Protein AF-A0A9W9L0T3-F1 (afdb_monomer)

Secondary structure (DSSP, 8-state):
-------GGGSS---------SS-HHHHHHHHHHHHTT-HHHHHHHHHHS---TTTTHHHHHHHHHTT-HHHHHHHHHTT----HHHHHHHHHTT-HHHHHHHHHTT--TTSBSSSS--BGGGGTTT-HHHHHHHHHTT--TT---TTS--HHHHHHHHS-HHHHHHHHHTT--TTSSSHHHHHTT-SSSHHHHHHHHHHTT--TT--S-SSS--------

Solvent-accessible surface area (backbone atoms only — not comparable to full-atom values): 12812 Å² total; per-residue (Å²): 134,87,80,75,80,74,73,88,84,72,79,85,78,74,89,67,76,81,71,85,64,77,38,61,67,70,55,52,53,48,47,38,50,27,54,76,70,66,36,61,69,63,36,54,54,58,61,74,73,52,83,73,40,78,79,65,46,51,62,47,48,53,51,26,37,64,68,46,36,44,70,58,45,52,53,48,41,74,75,70,51,75,91,47,57,68,55,56,46,48,21,54,73,56,65,17,57,68,35,50,54,51,39,49,76,70,68,52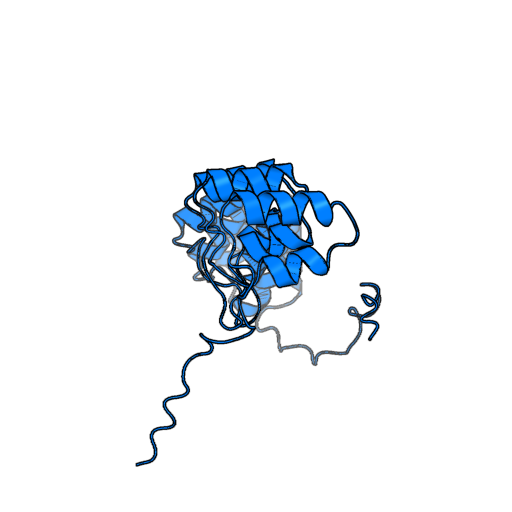,67,63,61,49,48,61,43,61,79,37,25,17,56,58,41,74,22,31,76,37,62,68,55,35,50,51,41,48,75,72,70,39,58,40,55,41,57,17,70,73,40,32,12,23,47,19,45,17,48,40,69,25,56,67,72,40,41,51,51,41,40,78,71,70,33,49,58,78,46,42,51,32,70,70,26,22,75,68,29,95,66,65,38,68,59,52,46,49,52,39,49,75,70,60,30,60,90,78,71,65,87,76,83,77,50,78,76,76,77,75,76,86,125

Nearest PDB structures (foldseek):
  5mad-assembly1_A  TM=7.226E-01  e=2.038E-04  synthetic construct
  5ma9-assembly1_A  TM=5.259E-01  e=4.720E-05  synthetic construct
  5mbm-assembly2_D  TM=7.595E-01  e=9.668E-04  synthetic construct
  5le9-assembly1_A  TM=5.289E-01  e=6.567E-05  synthetic construct
  5ma9-assembly3_G  TM=4.559E-01  e=3.728E-05  synthetic construct

Sequence (221 aa):
MDIRLLPEAELTNRGGFPIPCGTATAIIEKLRSLCADNNIQGFQKAMYSEILDVADLHDVMMEAIQLDRVEFVSTLLSHGFLIKPSFARKATLCKAKRVLECFLGAGWDINEPVDVLIPPVLCFAVTDAEMTSWFLQHGANPNTRCEVDCTPLSYAVRNAPLSVIELLLDRGGDVGKGQLLQYAVCRDEEVEDVISLLVERGAPLNATMCQDGPTLKIGMN

InterPro domains:
  IPR002110 Ankyrin repeat [PF13606] (150-175)
  IPR002110 Ankyrin repeat [PS50088] (148-175)
  IPR036770 Ankyrin repeat-containing domain superfamily [G3DSA:1.25.40.20] (22-216)
  IPR036770 Ankyrin repeat-containing domain superfamily [SSF48403] (60-208)

Foldseek 3Di:
DDPPDDPPPPPPDDDDDPPPFPDDPVLLVVLQVCLVVVPLVSNLVSVVPDDHDLVSCPVSLLSNLLVLPQSSNLSSVVVVRDDALVSLLSNLVSVSVSNVVSCVVSPDDQQDANAQQGGGSLLSNLQPQVSNVSSLVVPHQQQRQHLQQDGSLLSNLQDHDPVSNVVNVVSPDDLQGGDNLVSLVNHPPCSVVSVVVSVVSPHDPPDDRDPVNPPPPPPPD

Mean predicted aligned error: 9.9 Å

pLDDT: mean 83.23, std 19.83, range [32.28, 98.56]

Structure (mmCIF, N/CA/C/O backbone):
data_AF-A0A9W9L0T3-F1
#
_entry.id   AF-A0A9W9L0T3-F1
#
loop_
_atom_site.group_PDB
_atom_site.id
_atom_site.type_symbol
_atom_site.label_atom_id
_atom_site.label_alt_id
_atom_site.label_comp_id
_atom_site.label_asym_id
_atom_site.label_entity_id
_atom_site.label_seq_id
_atom_site.pdbx_PDB_ins_code
_atom_site.Cartn_x
_atom_site.Cartn_y
_atom_site.Cartn_z
_atom_site.occupancy
_atom_site.B_iso_or_equiv
_atom_site.auth_seq_id
_atom_site.auth_comp_id
_atom_site.auth_asym_id
_atom_site.auth_atom_id
_atom_site.pdbx_PDB_model_num
ATOM 1 N N . MET A 1 1 ? 10.180 -2.965 30.011 1.00 35.38 1 MET A N 1
ATOM 2 C CA . MET A 1 1 ? 11.276 -3.613 29.264 1.00 35.38 1 MET A CA 1
ATOM 3 C C . MET A 1 1 ? 11.386 -2.815 27.979 1.00 35.38 1 MET A C 1
ATOM 5 O O . MET A 1 1 ? 10.558 -2.980 27.098 1.00 35.38 1 MET A O 1
ATOM 9 N N . ASP A 1 2 ? 12.263 -1.811 28.001 1.00 32.66 2 ASP A N 1
ATOM 10 C CA . ASP A 1 2 ? 12.378 -0.756 26.988 1.00 32.66 2 ASP A CA 1
ATOM 11 C C . ASP A 1 2 ? 12.798 -1.330 25.633 1.00 32.66 2 ASP A C 1
ATOM 13 O O . ASP A 1 2 ? 13.921 -1.814 25.490 1.00 32.66 2 ASP A O 1
ATOM 17 N N . ILE A 1 3 ? 11.933 -1.221 24.626 1.00 36.16 3 ILE A N 1
ATOM 18 C CA . ILE A 1 3 ? 12.337 -1.340 23.224 1.00 36.16 3 ILE A CA 1
ATOM 19 C C . ILE A 1 3 ? 12.454 0.087 22.702 1.00 36.16 3 ILE A C 1
ATOM 21 O O . ILE A 1 3 ? 11.537 0.625 22.087 1.00 36.16 3 ILE A O 1
ATOM 25 N N . ARG A 1 4 ? 13.585 0.731 23.006 1.00 35.62 4 ARG A N 1
ATOM 26 C CA . ARG A 1 4 ? 13.963 1.979 22.342 1.00 35.62 4 ARG A CA 1
ATOM 27 C C . ARG A 1 4 ? 14.062 1.683 20.848 1.00 35.62 4 ARG A C 1
ATOM 29 O O . ARG A 1 4 ? 14.872 0.849 20.446 1.00 35.62 4 ARG A O 1
ATOM 36 N N . LEU A 1 5 ? 13.230 2.351 20.054 1.00 40.62 5 LEU A N 1
ATOM 37 C CA . LEU A 1 5 ? 13.385 2.435 18.607 1.00 40.62 5 LEU A CA 1
ATOM 38 C C . LEU A 1 5 ? 14.824 2.879 18.328 1.00 40.62 5 LEU A C 1
ATOM 40 O O . LEU A 1 5 ? 15.240 3.966 18.734 1.00 40.62 5 LEU A O 1
ATOM 44 N N . LEU A 1 6 ? 15.609 1.994 17.716 1.00 33.50 6 LEU A N 1
ATOM 45 C CA . LEU A 1 6 ? 16.938 2.350 17.245 1.00 33.50 6 LEU A CA 1
ATOM 46 C C . LEU A 1 6 ? 16.780 3.440 16.174 1.00 33.50 6 LEU A C 1
ATOM 48 O O . LEU A 1 6 ? 15.918 3.301 15.304 1.00 33.50 6 LEU A O 1
ATOM 52 N N . PRO A 1 7 ? 17.580 4.517 16.219 1.00 32.28 7 PRO A N 1
ATOM 53 C CA . PRO A 1 7 ? 17.560 5.532 15.177 1.00 32.28 7 PRO A CA 1
ATOM 54 C C . PRO A 1 7 ? 17.938 4.886 13.837 1.00 32.28 7 PRO A C 1
ATOM 56 O O . PRO A 1 7 ? 18.914 4.141 13.758 1.00 32.28 7 PRO A O 1
ATOM 59 N N . GLU A 1 8 ? 17.190 5.196 12.776 1.00 42.91 8 GLU A N 1
ATOM 60 C CA . GLU A 1 8 ? 17.335 4.664 11.404 1.00 42.91 8 GLU A CA 1
ATOM 61 C C . GLU A 1 8 ? 18.704 4.951 10.734 1.00 42.91 8 GLU A C 1
ATOM 63 O O . GLU A 1 8 ? 18.904 4.661 9.557 1.00 42.91 8 GLU A O 1
ATOM 68 N N . ALA A 1 9 ? 19.677 5.491 11.469 1.00 34.56 9 ALA A N 1
ATOM 69 C CA . ALA A 1 9 ? 20.959 5.962 10.956 1.00 34.56 9 ALA A CA 1
ATOM 70 C C . ALA A 1 9 ? 22.097 4.915 10.943 1.00 34.56 9 ALA A C 1
ATOM 72 O O . ALA A 1 9 ? 23.207 5.258 10.549 1.00 34.56 9 ALA A O 1
ATOM 73 N N . GLU A 1 10 ? 21.867 3.650 11.321 1.00 34.00 10 GLU A N 1
ATOM 74 C CA . GLU A 1 10 ? 22.934 2.620 11.347 1.00 34.00 10 GLU A CA 1
ATOM 75 C C . GLU A 1 10 ? 22.711 1.393 10.438 1.00 34.00 10 GLU A C 1
ATOM 77 O O . GLU A 1 10 ? 23.502 0.450 10.461 1.00 34.00 10 GLU A O 1
ATOM 82 N N . LEU A 1 11 ? 21.698 1.396 9.562 1.00 37.66 11 LEU A N 1
ATOM 83 C CA . LEU A 1 11 ? 21.478 0.293 8.606 1.00 37.66 11 LEU A CA 1
ATOM 84 C C . LEU A 1 11 ? 22.208 0.454 7.259 1.00 37.66 11 LEU A C 1
ATOM 86 O O . LEU A 1 11 ? 22.127 -0.431 6.410 1.00 37.66 11 LEU A O 1
ATOM 90 N N . THR A 1 12 ? 22.981 1.523 7.058 1.00 40.69 12 THR A N 1
ATOM 91 C CA . THR A 1 12 ? 23.718 1.767 5.806 1.00 40.69 12 THR A CA 1
ATOM 92 C C . THR A 1 12 ? 25.222 1.540 5.936 1.00 40.69 12 THR A C 1
ATOM 94 O O . THR A 1 12 ? 25.990 2.393 5.512 1.00 40.69 12 THR A O 1
ATOM 97 N N . ASN A 1 13 ? 25.685 0.432 6.524 1.00 43.91 13 ASN A N 1
ATOM 98 C CA . ASN A 1 13 ? 27.012 -0.116 6.188 1.00 43.91 13 ASN A CA 1
ATOM 99 C C . ASN A 1 13 ? 27.254 -1.496 6.820 1.00 43.91 13 ASN A C 1
ATOM 101 O O . ASN A 1 13 ? 27.911 -1.625 7.852 1.00 43.91 13 ASN A O 1
ATOM 105 N N . ARG A 1 14 ? 26.769 -2.569 6.196 1.00 36.94 14 ARG A N 1
ATOM 106 C CA . ARG A 1 14 ? 27.426 -3.874 6.346 1.00 36.94 14 ARG A CA 1
ATOM 107 C C . ARG A 1 14 ? 27.633 -4.444 4.961 1.00 36.94 14 ARG A C 1
ATOM 109 O O . ARG A 1 14 ? 26.669 -4.649 4.233 1.00 36.94 14 ARG A O 1
ATOM 116 N N . GLY A 1 15 ? 28.907 -4.614 4.611 1.00 38.59 15 GLY A N 1
ATOM 117 C CA . GLY A 1 15 ? 29.384 -5.045 3.305 1.00 38.59 15 GLY A CA 1
ATOM 118 C C . GLY A 1 15 ? 28.744 -6.350 2.858 1.00 38.59 15 GLY A C 1
ATOM 119 O O . GLY A 1 15 ? 29.244 -7.433 3.156 1.00 38.59 15 GLY A O 1
ATOM 120 N N . GLY A 1 16 ? 27.647 -6.227 2.116 1.00 32.75 16 GLY A N 1
ATOM 121 C CA . GLY A 1 16 ? 27.191 -7.282 1.237 1.00 32.75 16 GLY A CA 1
ATOM 122 C C . GLY A 1 16 ? 28.292 -7.533 0.218 1.00 32.75 16 GLY A C 1
ATOM 123 O O . GLY A 1 16 ? 28.797 -6.596 -0.402 1.00 32.75 16 GLY A O 1
ATOM 124 N N . PHE A 1 17 ? 28.689 -8.794 0.070 1.00 33.41 17 PHE A N 1
ATOM 125 C CA . PHE A 1 17 ? 29.418 -9.220 -1.115 1.00 33.41 17 PHE A CA 1
ATOM 126 C C . PHE A 1 17 ? 28.667 -8.682 -2.341 1.00 33.41 17 PHE A C 1
ATOM 128 O O . PHE A 1 17 ? 27.443 -8.845 -2.382 1.00 33.41 17 PHE A O 1
ATOM 135 N N . PRO A 1 18 ? 29.338 -8.015 -3.300 1.00 42.94 18 PRO A N 1
ATOM 136 C CA . PRO A 1 18 ? 28.667 -7.570 -4.509 1.00 42.94 18 PRO A CA 1
ATOM 137 C C . PRO A 1 18 ? 28.049 -8.805 -5.160 1.00 42.94 18 PRO A C 1
ATOM 139 O O . PRO A 1 18 ? 28.759 -9.744 -5.527 1.00 42.94 18 PRO A O 1
ATOM 142 N N . ILE A 1 19 ? 26.717 -8.831 -5.224 1.00 50.31 19 ILE A N 1
ATOM 143 C CA . ILE A 1 19 ? 25.997 -9.803 -6.041 1.00 50.31 19 ILE A CA 1
ATOM 144 C C . ILE A 1 19 ? 26.574 -9.616 -7.451 1.00 50.31 19 ILE A C 1
ATOM 146 O O . ILE A 1 19 ? 26.650 -8.468 -7.897 1.00 50.31 19 ILE A O 1
ATOM 150 N N . PRO A 1 20 ? 27.073 -10.671 -8.120 1.00 46.34 20 PRO A N 1
ATOM 151 C CA . PRO A 1 20 ? 27.602 -10.518 -9.464 1.00 46.34 20 PRO A CA 1
ATOM 152 C C . PRO A 1 20 ? 26.485 -9.962 -10.349 1.00 46.34 20 PRO A C 1
ATOM 154 O O . PRO A 1 20 ? 25.501 -10.656 -10.591 1.00 46.34 20 PRO A O 1
ATOM 157 N N . CYS A 1 21 ? 26.617 -8.708 -10.781 1.00 53.91 21 CYS A N 1
ATOM 158 C CA . CYS A 1 21 ? 25.687 -8.108 -11.723 1.00 53.91 21 CYS A CA 1
ATOM 159 C C . CYS A 1 21 ? 25.938 -8.746 -13.093 1.00 53.91 21 CYS A C 1
ATOM 161 O O . CYS A 1 21 ? 27.057 -8.692 -13.616 1.00 53.91 21 CYS A O 1
ATOM 163 N N . GLY A 1 22 ? 24.921 -9.390 -13.663 1.00 61.97 22 GLY A N 1
ATOM 164 C CA . GLY A 1 22 ? 24.985 -9.904 -15.032 1.00 61.97 22 GLY A CA 1
ATOM 165 C C . GLY A 1 22 ? 25.019 -8.769 -16.062 1.00 61.97 22 GLY A C 1
ATOM 166 O O . GLY A 1 22 ? 25.555 -8.928 -17.158 1.00 61.97 22 GLY A O 1
ATOM 167 N N . THR A 1 23 ? 24.500 -7.601 -15.682 1.00 73.19 23 THR A N 1
ATOM 168 C CA . THR A 1 23 ? 24.414 -6.388 -16.493 1.00 73.19 23 THR A CA 1
ATOM 169 C C . THR A 1 23 ? 25.587 -5.457 -16.207 1.00 73.19 23 THR A C 1
ATOM 171 O O . THR A 1 23 ? 25.924 -5.185 -15.056 1.00 73.19 23 THR A O 1
ATOM 174 N N . ALA A 1 24 ? 26.196 -4.892 -17.252 1.00 75.38 24 ALA A N 1
ATOM 175 C CA . ALA A 1 24 ? 27.267 -3.915 -17.076 1.00 75.38 24 ALA A CA 1
ATOM 176 C C . ALA A 1 24 ? 26.762 -2.647 -16.356 1.00 75.38 24 ALA A C 1
ATOM 178 O O . ALA A 1 24 ? 25.775 -2.040 -16.772 1.00 75.38 24 ALA A O 1
ATOM 179 N N . THR A 1 25 ? 27.485 -2.187 -15.329 1.00 79.69 25 THR A N 1
ATOM 180 C CA . THR A 1 25 ? 27.124 -1.013 -14.506 1.00 79.69 25 THR A CA 1
ATOM 181 C C . THR A 1 25 ? 26.848 0.247 -15.335 1.00 79.69 25 THR A C 1
ATOM 183 O O . THR A 1 25 ? 25.898 0.974 -15.055 1.00 79.69 25 THR A O 1
ATOM 186 N N . ALA A 1 26 ? 27.599 0.463 -16.421 1.00 82.38 26 ALA A N 1
ATOM 187 C CA . ALA A 1 26 ? 27.398 1.594 -17.331 1.00 82.38 26 ALA A CA 1
ATOM 188 C C . ALA A 1 26 ? 26.014 1.592 -18.016 1.00 82.38 26 ALA A C 1
ATOM 190 O O . ALA A 1 26 ? 25.471 2.651 -18.331 1.00 82.38 26 ALA A O 1
ATOM 191 N N . ILE A 1 27 ? 25.425 0.413 -18.248 1.00 82.19 27 ILE A N 1
ATOM 192 C CA . ILE A 1 27 ? 24.080 0.285 -18.826 1.00 82.19 27 ILE A CA 1
ATOM 193 C C . ILE A 1 27 ? 23.033 0.677 -17.784 1.00 82.19 27 ILE A C 1
ATOM 195 O O . ILE A 1 27 ? 22.113 1.426 -18.103 1.00 82.19 27 ILE A O 1
ATOM 199 N N . ILE A 1 28 ? 23.200 0.233 -16.536 1.00 83.38 28 ILE A N 1
ATOM 200 C CA . ILE A 1 28 ? 22.303 0.580 -15.425 1.00 83.38 28 ILE A CA 1
ATOM 201 C C . ILE A 1 28 ? 22.308 2.096 -15.199 1.00 83.38 28 ILE A C 1
ATOM 203 O O . ILE A 1 28 ? 21.244 2.707 -15.116 1.00 83.38 28 ILE A O 1
ATOM 207 N N . GLU A 1 29 ? 23.489 2.722 -15.178 1.00 85.88 29 GLU A N 1
ATOM 208 C CA . GLU A 1 29 ? 23.630 4.180 -15.058 1.00 85.88 29 GLU A CA 1
ATOM 209 C C . GLU A 1 29 ? 22.974 4.921 -16.226 1.00 85.88 29 GLU A C 1
ATOM 211 O O . GLU A 1 29 ? 22.275 5.915 -16.021 1.00 85.88 29 GLU A O 1
ATOM 216 N N . LYS A 1 30 ? 23.130 4.411 -17.452 1.00 89.38 30 LYS A N 1
ATOM 217 C CA . LYS A 1 30 ? 22.470 4.970 -18.634 1.00 89.38 30 LYS A CA 1
ATOM 218 C C . LYS A 1 30 ? 20.947 4.864 -18.538 1.00 89.38 30 LYS A C 1
ATOM 220 O O . LYS A 1 30 ? 20.261 5.839 -18.830 1.00 89.38 30 LYS A O 1
ATOM 225 N N . LEU A 1 31 ? 20.409 3.712 -18.135 1.00 90.00 31 LEU A N 1
ATOM 226 C CA . LEU A 1 31 ? 18.967 3.510 -17.953 1.00 90.00 31 LEU A CA 1
ATOM 227 C C . LEU A 1 31 ? 18.407 4.435 -16.862 1.00 90.00 31 LEU A C 1
ATOM 229 O O . LEU A 1 31 ? 17.359 5.045 -17.066 1.00 90.00 31 LEU A O 1
ATOM 233 N N . ARG A 1 32 ? 19.143 4.602 -15.758 1.00 89.56 32 ARG A N 1
ATOM 234 C CA . ARG A 1 32 ? 18.846 5.558 -14.681 1.00 89.56 32 ARG A CA 1
ATOM 235 C C . ARG A 1 32 ? 18.819 7.002 -15.183 1.00 89.56 32 ARG A C 1
ATOM 237 O O . ARG A 1 32 ? 17.811 7.679 -15.010 1.00 89.56 32 ARG A O 1
ATOM 244 N N . SER A 1 33 ? 19.853 7.446 -15.900 1.00 91.69 33 SER A N 1
ATOM 245 C CA . SER A 1 33 ? 19.881 8.786 -16.511 1.00 91.69 33 SER A CA 1
ATOM 246 C C . SER A 1 33 ? 18.694 9.004 -17.449 1.00 91.69 33 SER A C 1
ATOM 248 O O . SER A 1 33 ? 18.019 10.021 -17.362 1.00 91.69 33 SER A O 1
ATOM 250 N N . LEU A 1 34 ? 18.380 8.030 -18.308 1.00 93.31 34 LEU A N 1
ATOM 251 C CA . LEU A 1 34 ? 17.247 8.126 -19.233 1.00 93.31 34 LEU A CA 1
ATOM 252 C C . LEU A 1 34 ? 15.897 8.192 -18.504 1.00 93.31 34 LEU A C 1
ATOM 254 O O . LEU A 1 34 ? 14.987 8.875 -18.975 1.00 93.31 34 LEU A O 1
ATOM 258 N N . CYS A 1 35 ? 15.769 7.508 -17.365 1.00 92.19 35 CYS A N 1
ATOM 259 C CA . CYS A 1 35 ? 14.602 7.596 -16.492 1.00 92.19 35 CYS A CA 1
ATOM 260 C C . CYS A 1 35 ? 14.491 8.975 -15.826 1.00 92.19 35 CYS A C 1
ATOM 262 O O . CYS A 1 35 ? 13.416 9.581 -15.847 1.00 92.19 35 CYS A O 1
ATOM 264 N N . ALA A 1 36 ? 15.599 9.503 -15.300 1.00 90.94 36 ALA A N 1
ATOM 265 C CA . ALA A 1 36 ? 15.662 10.839 -14.711 1.00 90.94 36 ALA A CA 1
ATOM 266 C C . ALA A 1 36 ? 15.308 11.934 -15.736 1.00 90.94 36 ALA A C 1
ATOM 268 O O . ALA A 1 36 ? 14.500 12.819 -15.447 1.00 90.94 36 ALA A O 1
ATOM 269 N N . ASP A 1 37 ? 15.816 11.804 -16.963 1.00 92.81 37 ASP A N 1
ATOM 270 C CA . ASP A 1 37 ? 15.575 12.727 -18.077 1.00 92.81 37 ASP A CA 1
ATOM 271 C C . ASP A 1 37 ? 14.205 12.526 -18.755 1.00 92.81 37 ASP A C 1
ATOM 273 O O . ASP A 1 37 ? 13.854 13.253 -19.686 1.00 92.81 37 ASP A O 1
ATOM 277 N N . ASN A 1 38 ? 13.409 11.544 -18.308 1.00 92.00 38 ASN A N 1
ATOM 278 C CA . ASN A 1 38 ? 12.112 11.177 -18.887 1.00 92.00 38 ASN A CA 1
ATOM 279 C C . ASN A 1 38 ? 12.176 10.849 -20.399 1.00 92.00 38 ASN A C 1
ATOM 281 O O . ASN A 1 38 ? 11.231 11.100 -21.149 1.00 92.00 38 ASN A O 1
ATOM 285 N N . ASN A 1 39 ? 13.290 10.273 -20.861 1.00 93.94 39 ASN A N 1
ATOM 286 C CA . ASN A 1 39 ? 13.497 9.874 -22.252 1.00 93.94 39 ASN A CA 1
ATOM 287 C C . ASN A 1 39 ? 13.107 8.404 -22.491 1.00 93.94 39 ASN A C 1
ATOM 289 O O . ASN A 1 39 ? 13.958 7.511 -22.548 1.00 93.94 39 ASN A O 1
ATOM 293 N N . ILE A 1 40 ? 11.805 8.157 -22.664 1.00 92.50 40 ILE A N 1
ATOM 294 C CA . ILE A 1 40 ? 11.259 6.801 -22.840 1.00 92.50 40 ILE A CA 1
ATOM 295 C C . ILE A 1 40 ? 11.756 6.108 -24.117 1.00 92.50 40 ILE A C 1
ATOM 297 O O . ILE A 1 40 ? 12.038 4.913 -24.104 1.00 92.50 40 ILE A O 1
ATOM 301 N N . GLN A 1 41 ? 11.937 6.847 -25.216 1.00 92.31 41 GLN A N 1
ATOM 302 C CA . GLN A 1 41 ? 12.399 6.269 -26.484 1.00 92.31 41 GLN A CA 1
ATOM 303 C C . GLN A 1 41 ? 13.841 5.763 -26.374 1.00 92.31 41 GLN A C 1
ATOM 305 O O . GLN A 1 41 ? 14.159 4.656 -26.816 1.00 92.31 41 GLN A O 1
ATOM 310 N N . GLY A 1 42 ? 14.716 6.565 -25.758 1.00 91.06 42 GLY A N 1
ATOM 311 C CA . GLY A 1 42 ? 16.091 6.171 -25.475 1.00 91.06 42 GLY A CA 1
ATOM 312 C C . GLY A 1 42 ? 16.152 4.979 -24.525 1.00 91.06 42 GLY A C 1
ATOM 313 O O . GLY A 1 42 ? 16.956 4.071 -24.740 1.00 91.06 42 GLY A O 1
ATOM 314 N N . PHE A 1 43 ? 15.270 4.957 -23.523 1.00 91.38 43 PHE A N 1
ATOM 315 C CA . PHE A 1 43 ? 15.162 3.868 -22.558 1.00 91.38 43 PHE A CA 1
ATOM 316 C C . PHE A 1 43 ? 14.759 2.550 -23.219 1.00 91.38 43 PHE A C 1
ATOM 318 O O . PHE A 1 43 ? 15.478 1.563 -23.102 1.00 91.38 43 PHE A O 1
ATOM 325 N N . GLN A 1 44 ? 13.672 2.541 -23.994 1.00 90.06 44 GLN A N 1
ATOM 326 C CA . GLN A 1 44 ? 13.219 1.352 -24.717 1.00 90.06 44 GLN A CA 1
ATOM 327 C C . GLN A 1 44 ? 14.298 0.834 -25.669 1.00 90.06 44 GLN A C 1
ATOM 329 O O . GLN A 1 44 ? 14.598 -0.354 -25.673 1.00 90.06 44 GLN A O 1
ATOM 334 N N . LYS A 1 45 ? 14.953 1.722 -26.427 1.00 88.31 45 LYS A N 1
ATOM 335 C CA . LYS A 1 45 ? 16.058 1.324 -27.306 1.00 88.31 45 LYS A CA 1
ATOM 336 C C . LYS A 1 45 ? 17.204 0.662 -26.534 1.00 88.31 45 LYS A C 1
ATOM 338 O O . LYS A 1 45 ? 17.753 -0.318 -27.023 1.00 88.31 45 LYS A O 1
ATOM 343 N N . ALA A 1 46 ? 17.557 1.192 -25.361 1.00 86.44 46 ALA A N 1
ATOM 344 C CA . ALA A 1 46 ? 18.594 0.620 -24.505 1.00 86.44 46 ALA A CA 1
ATOM 345 C C . ALA A 1 46 ? 18.187 -0.742 -23.913 1.00 86.44 46 ALA A C 1
ATOM 347 O O . ALA A 1 46 ? 19.047 -1.601 -23.752 1.00 86.44 46 ALA A O 1
ATOM 348 N N . MET A 1 47 ? 16.891 -0.955 -23.652 1.00 83.31 47 MET A N 1
ATOM 349 C CA . MET A 1 47 ? 16.353 -2.242 -23.192 1.00 83.31 47 MET A CA 1
ATOM 350 C C . MET A 1 47 ? 16.452 -3.345 -24.257 1.00 83.31 47 MET A C 1
ATOM 352 O O . MET A 1 47 ? 16.760 -4.482 -23.925 1.00 83.31 47 MET A O 1
ATOM 356 N N . TYR A 1 48 ? 16.229 -3.018 -25.537 1.00 78.31 48 TYR A N 1
ATOM 357 C CA . TYR A 1 48 ? 16.283 -3.994 -26.638 1.00 78.31 48 TYR A CA 1
ATOM 358 C C . TYR A 1 48 ? 17.692 -4.283 -27.167 1.00 78.31 48 TYR A C 1
ATOM 360 O O . TYR A 1 48 ? 17.874 -5.243 -27.915 1.00 78.31 48 TYR A O 1
ATOM 368 N N . SER A 1 49 ? 18.680 -3.439 -26.859 1.00 71.25 49 SER A N 1
ATOM 369 C CA . SER A 1 49 ? 20.015 -3.563 -27.451 1.00 71.25 49 SER A CA 1
ATOM 370 C C . SER A 1 49 ? 20.945 -4.532 -26.722 1.00 71.25 49 SER A C 1
ATOM 372 O O . SER A 1 49 ? 21.960 -4.901 -27.299 1.00 71.25 49 SER A O 1
ATOM 374 N N . GLU A 1 50 ? 20.640 -4.924 -25.484 1.00 67.38 50 GLU A N 1
ATOM 375 C CA . GLU A 1 50 ? 21.609 -5.580 -24.596 1.00 67.38 50 GLU A CA 1
ATOM 376 C C . GLU A 1 50 ? 20.990 -6.754 -23.821 1.00 67.38 50 GLU A C 1
ATOM 378 O O . GLU A 1 50 ? 19.788 -6.788 -23.564 1.00 67.38 50 GLU A O 1
ATOM 383 N N . ILE A 1 51 ? 21.824 -7.719 -23.421 1.00 67.31 51 ILE A N 1
ATOM 384 C CA . ILE A 1 51 ? 21.426 -8.804 -22.513 1.00 67.31 51 ILE A CA 1
ATOM 385 C C . ILE A 1 51 ? 21.355 -8.216 -21.101 1.00 67.31 51 ILE A C 1
ATOM 387 O O . ILE A 1 51 ? 22.379 -7.842 -20.532 1.00 67.31 51 ILE A O 1
ATOM 391 N N . LEU A 1 52 ? 20.145 -8.112 -20.556 1.00 73.44 52 LEU A N 1
ATOM 392 C CA . LEU A 1 52 ? 19.889 -7.555 -19.230 1.00 73.44 52 LEU A CA 1
ATOM 393 C C . LEU A 1 52 ? 19.570 -8.672 -18.241 1.00 73.44 52 LEU A C 1
ATOM 395 O O . LEU A 1 52 ? 18.729 -9.529 -18.515 1.00 73.44 52 LEU A O 1
ATOM 399 N N . ASP A 1 53 ? 20.200 -8.624 -17.072 1.00 71.50 53 ASP A N 1
ATOM 400 C CA . ASP A 1 53 ? 19.759 -9.404 -15.925 1.00 71.50 53 ASP A CA 1
ATOM 401 C C . ASP A 1 53 ? 18.640 -8.648 -15.202 1.00 71.50 53 ASP A C 1
ATOM 403 O O . ASP A 1 53 ? 18.784 -7.498 -14.778 1.00 71.50 53 ASP A O 1
ATOM 407 N N . VAL A 1 54 ? 17.505 -9.325 -15.052 1.00 67.38 54 VAL A N 1
ATOM 408 C CA . VAL A 1 54 ? 16.315 -8.808 -14.376 1.00 67.38 54 VAL A CA 1
ATOM 409 C C . VAL A 1 54 ? 16.623 -8.429 -12.919 1.00 67.38 54 VAL A C 1
ATOM 411 O O . VAL A 1 54 ? 16.009 -7.517 -12.367 1.00 67.38 54 VAL A O 1
ATOM 414 N N . ALA A 1 55 ? 17.596 -9.081 -12.278 1.00 68.19 55 ALA A N 1
ATOM 415 C CA . ALA A 1 55 ? 17.999 -8.751 -10.914 1.00 68.19 55 ALA A CA 1
ATOM 416 C C . ALA A 1 55 ? 18.600 -7.336 -10.789 1.00 68.19 55 ALA A C 1
ATOM 418 O O . ALA A 1 55 ? 18.373 -6.666 -9.777 1.00 68.19 55 ALA A O 1
ATOM 419 N N . ASP A 1 56 ? 19.288 -6.855 -11.827 1.00 75.44 56 ASP A N 1
ATOM 420 C CA . ASP A 1 56 ? 20.076 -5.618 -11.790 1.00 75.44 56 ASP A CA 1
ATOM 421 C C . ASP A 1 56 ? 19.252 -4.348 -12.053 1.00 75.44 56 ASP A C 1
ATOM 423 O O . ASP A 1 56 ? 19.672 -3.243 -11.708 1.00 75.44 56 ASP A O 1
ATOM 427 N N . LEU A 1 57 ? 18.047 -4.471 -12.624 1.00 82.75 57 LEU A N 1
ATOM 428 C CA . LEU A 1 57 ? 17.181 -3.308 -12.887 1.00 82.75 57 LEU A CA 1
ATOM 429 C C . LEU A 1 57 ? 16.309 -2.924 -11.685 1.00 82.75 57 LEU A C 1
ATOM 431 O O . LEU A 1 57 ? 15.463 -2.037 -11.804 1.00 82.75 57 LEU A O 1
ATOM 435 N N . HIS A 1 58 ? 16.508 -3.555 -10.522 1.00 86.69 58 HIS A N 1
ATOM 436 C CA . HIS A 1 58 ? 15.793 -3.208 -9.293 1.00 86.69 58 HIS A CA 1
ATOM 437 C C . HIS A 1 58 ? 15.899 -1.708 -8.981 1.00 86.69 58 HIS A C 1
ATOM 439 O O . HIS A 1 58 ? 14.890 -1.064 -8.699 1.00 86.69 58 HIS A O 1
ATOM 445 N N . ASP A 1 59 ? 17.095 -1.131 -9.085 1.00 87.50 59 ASP A N 1
ATOM 446 C CA . ASP A 1 59 ? 17.297 0.285 -8.776 1.00 87.50 59 ASP A CA 1
ATOM 447 C C . ASP A 1 59 ? 16.650 1.210 -9.809 1.00 87.50 59 ASP A C 1
ATOM 449 O O . ASP A 1 59 ? 16.086 2.240 -9.446 1.00 87.50 59 ASP A O 1
ATOM 453 N N . VAL A 1 60 ? 16.689 0.822 -11.088 1.00 91.19 60 VAL A N 1
ATOM 454 C CA . VAL A 1 60 ? 16.034 1.561 -12.179 1.00 91.19 60 VAL A CA 1
ATOM 455 C C . VAL A 1 60 ? 14.518 1.575 -11.962 1.00 91.19 60 VAL A C 1
ATOM 457 O O . VAL A 1 60 ? 13.879 2.617 -12.091 1.00 91.19 60 VAL A O 1
ATOM 460 N N . MET A 1 61 ? 13.943 0.437 -11.560 1.00 92.94 61 MET A N 1
ATOM 461 C CA . MET A 1 61 ? 12.533 0.330 -11.186 1.00 92.94 61 MET A CA 1
ATOM 462 C C . MET A 1 61 ? 12.202 1.225 -9.984 1.00 92.94 61 MET A C 1
ATOM 464 O O . MET A 1 61 ? 11.230 1.974 -10.027 1.00 92.94 61 MET A O 1
ATOM 468 N N . MET A 1 62 ? 13.015 1.198 -8.923 1.00 93.12 62 MET A N 1
ATOM 469 C CA . MET A 1 62 ? 12.809 2.025 -7.724 1.00 93.12 62 MET A CA 1
ATOM 470 C C . MET A 1 62 ? 12.835 3.524 -8.033 1.00 93.12 62 MET A C 1
ATOM 472 O O . MET A 1 62 ? 12.037 4.281 -7.478 1.00 93.12 62 MET A O 1
ATOM 476 N N . GLU A 1 63 ? 13.724 3.950 -8.925 1.00 93.12 63 GLU A N 1
ATOM 477 C CA . GLU A 1 63 ? 13.806 5.332 -9.389 1.00 93.12 63 GLU A CA 1
ATOM 478 C C . GLU A 1 63 ? 12.598 5.727 -10.245 1.00 93.12 63 GLU A C 1
ATOM 480 O O . GLU A 1 63 ? 11.990 6.770 -10.000 1.00 93.12 63 GLU A O 1
ATOM 485 N N . ALA A 1 64 ? 12.181 4.869 -11.180 1.00 95.81 64 ALA A N 1
ATOM 486 C CA . ALA A 1 64 ? 10.979 5.092 -11.982 1.00 95.81 64 ALA A CA 1
ATOM 487 C C . ALA A 1 64 ? 9.718 5.213 -11.109 1.00 95.81 64 ALA A C 1
ATOM 489 O O . ALA A 1 64 ? 8.890 6.094 -11.343 1.00 95.81 64 ALA A O 1
ATOM 490 N N . ILE A 1 65 ? 9.599 4.377 -10.071 1.00 96.81 65 ILE A N 1
ATOM 491 C CA . ILE A 1 65 ? 8.523 4.446 -9.073 1.00 96.81 65 ILE A CA 1
ATOM 492 C C . ILE A 1 65 ? 8.583 5.768 -8.305 1.00 96.81 65 ILE A C 1
ATOM 494 O O . ILE A 1 65 ? 7.569 6.445 -8.161 1.00 96.81 65 ILE A O 1
ATOM 498 N N . GLN A 1 66 ? 9.766 6.150 -7.815 1.00 95.38 66 GLN A N 1
ATOM 499 C CA . GLN A 1 66 ? 9.945 7.378 -7.039 1.00 95.38 66 GLN A CA 1
ATOM 500 C C . GLN A 1 66 ? 9.577 8.635 -7.836 1.00 95.38 66 GLN A C 1
ATOM 502 O O . GLN A 1 66 ? 9.087 9.602 -7.259 1.00 95.38 66 GLN A O 1
ATOM 507 N N . LEU A 1 67 ? 9.800 8.614 -9.150 1.00 94.50 67 LEU A N 1
ATOM 508 C CA . LEU A 1 67 ? 9.454 9.697 -10.068 1.00 94.50 67 LEU A CA 1
ATOM 509 C C . LEU A 1 67 ? 8.035 9.564 -10.667 1.00 94.50 67 LEU A C 1
ATOM 511 O O . LEU A 1 67 ? 7.677 10.359 -11.536 1.00 94.50 67 LEU A O 1
ATOM 515 N N . ASP A 1 68 ? 7.245 8.566 -10.242 1.00 95.44 68 ASP A N 1
ATOM 516 C CA . ASP A 1 68 ? 5.897 8.240 -10.747 1.00 95.44 68 ASP A CA 1
ATOM 517 C C . ASP A 1 68 ? 5.840 8.106 -12.292 1.00 95.44 68 ASP A C 1
ATOM 519 O O . ASP A 1 68 ? 4.908 8.545 -12.977 1.00 95.44 68 ASP A O 1
ATOM 523 N N . ARG A 1 69 ? 6.893 7.507 -12.874 1.00 95.38 69 ARG A N 1
ATOM 524 C CA . ARG A 1 69 ? 7.102 7.341 -14.324 1.00 95.38 69 ARG A CA 1
ATOM 525 C C . ARG A 1 69 ? 6.493 6.034 -14.835 1.00 95.38 69 ARG A C 1
ATOM 527 O O . ARG A 1 69 ? 7.191 5.059 -15.111 1.00 95.38 69 ARG A O 1
ATOM 534 N N . VAL A 1 70 ? 5.174 6.037 -15.018 1.00 96.06 70 VAL A N 1
ATOM 535 C CA . VAL A 1 70 ? 4.390 4.850 -15.419 1.00 96.06 70 VAL A CA 1
ATOM 536 C C . VAL A 1 70 ? 4.898 4.159 -16.686 1.00 96.06 70 VAL A C 1
ATOM 538 O O . VAL A 1 70 ? 4.912 2.934 -16.734 1.00 96.06 70 VAL A O 1
ATOM 541 N N . GLU A 1 71 ? 5.324 4.900 -17.711 1.00 95.75 71 GLU A N 1
ATOM 542 C CA . GLU A 1 71 ? 5.762 4.300 -18.985 1.00 95.75 71 GLU A CA 1
ATOM 543 C C . GLU A 1 71 ? 7.037 3.461 -18.828 1.00 95.75 71 GLU A C 1
ATOM 545 O O . GLU A 1 71 ? 7.169 2.394 -19.431 1.00 95.75 71 GLU A O 1
ATOM 550 N N . PHE A 1 72 ? 7.955 3.912 -17.970 1.00 94.38 72 PHE A N 1
ATOM 551 C CA . PHE A 1 72 ? 9.188 3.198 -17.649 1.00 94.38 72 PHE A CA 1
ATOM 552 C C . PHE A 1 72 ? 8.878 1.946 -16.835 1.00 94.38 72 PHE A C 1
ATOM 554 O O . PHE A 1 72 ? 9.333 0.859 -17.184 1.00 94.38 72 PHE A O 1
ATOM 561 N N . VAL A 1 73 ? 8.027 2.085 -15.814 1.00 95.12 73 VAL A N 1
ATOM 562 C CA . VAL A 1 73 ? 7.530 0.962 -15.010 1.00 95.12 73 VAL A CA 1
ATOM 563 C C . VAL A 1 73 ? 6.838 -0.080 -15.892 1.00 95.12 73 VAL A C 1
ATOM 565 O O . VAL A 1 73 ? 7.191 -1.252 -15.846 1.00 95.12 73 VAL A O 1
ATOM 568 N N . SER A 1 74 ? 5.918 0.341 -16.760 1.00 93.81 74 SER A N 1
ATOM 569 C CA . SER A 1 74 ? 5.191 -0.546 -17.679 1.00 93.81 74 SER A CA 1
ATOM 570 C C . SER A 1 74 ? 6.141 -1.269 -18.632 1.00 93.81 74 SER A C 1
ATOM 572 O O . SER A 1 74 ? 6.000 -2.468 -18.868 1.00 93.81 74 SER A O 1
ATOM 574 N N . THR A 1 75 ? 7.146 -0.552 -19.148 1.00 91.75 75 THR A N 1
ATOM 575 C CA . THR A 1 75 ? 8.184 -1.146 -19.995 1.00 91.75 75 THR A CA 1
ATOM 576 C C . THR A 1 75 ? 8.945 -2.219 -19.220 1.00 91.75 75 THR A C 1
ATOM 578 O O . THR A 1 75 ? 9.072 -3.334 -19.717 1.00 91.75 75 THR A O 1
ATOM 581 N N . LEU A 1 76 ? 9.388 -1.941 -17.993 1.00 90.75 76 LEU A N 1
ATOM 582 C CA . LEU A 1 76 ? 10.089 -2.920 -17.157 1.00 90.75 76 LEU A CA 1
ATOM 583 C C . LEU A 1 76 ? 9.217 -4.152 -16.867 1.00 90.75 76 LEU A C 1
ATOM 585 O O . LEU A 1 76 ? 9.662 -5.273 -17.098 1.00 90.75 76 LEU A O 1
ATOM 589 N N . LEU A 1 77 ? 7.955 -3.968 -16.469 1.00 90.38 77 LEU A N 1
ATOM 590 C CA . LEU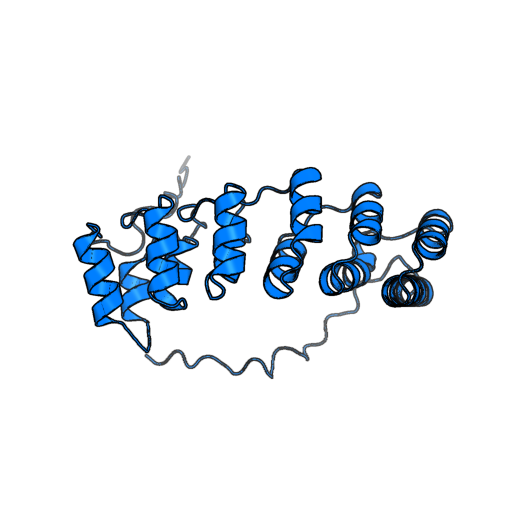 A 1 77 ? 7.018 -5.074 -16.221 1.00 90.38 77 LEU A CA 1
ATOM 591 C C . LEU A 1 77 ? 6.810 -5.953 -17.465 1.00 90.38 77 LEU A C 1
ATOM 593 O O . LEU A 1 77 ? 6.831 -7.178 -17.361 1.00 90.38 77 LEU A O 1
ATOM 597 N N . SER A 1 78 ? 6.704 -5.354 -18.657 1.00 88.25 78 SER A N 1
ATOM 598 C CA . SER A 1 78 ? 6.546 -6.105 -19.915 1.00 88.25 78 SER A CA 1
ATOM 599 C C . SER A 1 78 ? 7.746 -6.993 -20.276 1.00 88.25 78 SER A C 1
ATOM 601 O O . SER A 1 78 ? 7.583 -7.960 -21.016 1.00 88.25 78 SER A O 1
ATOM 603 N N . HIS A 1 79 ? 8.930 -6.722 -19.716 1.00 83.88 79 HIS A N 1
ATOM 604 C CA . HIS A 1 79 ? 10.128 -7.552 -19.887 1.00 83.88 79 HIS A CA 1
ATOM 605 C C . HIS A 1 79 ? 10.203 -8.710 -18.868 1.00 83.88 79 HIS A C 1
ATOM 607 O O . HIS A 1 79 ? 11.249 -9.338 -18.727 1.00 83.88 79 HIS A O 1
ATOM 613 N N . GLY A 1 80 ? 9.106 -9.014 -18.161 1.00 78.50 80 GLY A N 1
ATOM 614 C CA . GLY A 1 80 ? 9.005 -10.157 -17.245 1.00 78.50 80 GLY A CA 1
ATOM 615 C C . GLY A 1 80 ? 9.351 -9.842 -15.789 1.00 78.50 80 GLY A C 1
ATOM 616 O O . GLY A 1 80 ? 9.563 -10.758 -14.994 1.00 78.50 80 GLY A O 1
ATOM 617 N N . PHE A 1 81 ? 9.407 -8.562 -15.416 1.00 81.94 81 PHE A N 1
ATOM 618 C CA . PHE A 1 81 ? 9.617 -8.167 -14.027 1.00 81.94 81 PHE A CA 1
ATOM 619 C C . PHE A 1 81 ? 8.374 -8.446 -13.187 1.00 81.94 81 PHE A C 1
ATOM 621 O O . PHE A 1 81 ? 7.285 -7.956 -13.480 1.00 81.94 81 PHE A O 1
ATOM 628 N N . LEU A 1 82 ? 8.559 -9.188 -12.097 1.00 84.75 82 LEU A N 1
ATOM 629 C CA . LEU A 1 82 ? 7.515 -9.403 -11.104 1.00 84.75 82 LEU A CA 1
ATOM 630 C C . LEU A 1 82 ? 7.381 -8.184 -10.188 1.00 84.75 82 LEU A C 1
ATOM 632 O O . LEU A 1 82 ? 8.375 -7.562 -9.793 1.00 84.75 82 LEU A O 1
ATOM 636 N N . ILE A 1 83 ? 6.145 -7.879 -9.802 1.00 90.06 83 ILE A N 1
ATOM 637 C CA . ILE A 1 83 ? 5.846 -6.820 -8.840 1.00 90.06 83 ILE A CA 1
ATOM 638 C C . ILE A 1 83 ? 6.209 -7.339 -7.451 1.00 90.06 83 ILE A C 1
ATOM 640 O O . ILE A 1 83 ? 5.498 -8.144 -6.861 1.00 90.06 83 ILE A O 1
ATOM 644 N N . LYS A 1 84 ? 7.362 -6.904 -6.940 1.00 91.25 84 LYS A N 1
ATOM 645 C CA . LYS A 1 84 ? 7.830 -7.259 -5.598 1.00 91.25 84 LYS A CA 1
ATOM 646 C C . LYS A 1 84 ? 7.127 -6.403 -4.536 1.00 91.25 84 LYS A C 1
ATOM 648 O O . LYS A 1 84 ? 6.894 -5.215 -4.784 1.00 91.25 84 LYS A O 1
ATOM 653 N N . PRO A 1 85 ? 6.931 -6.918 -3.308 1.00 91.56 85 PRO A N 1
ATOM 654 C CA . PRO A 1 85 ? 6.400 -6.123 -2.198 1.00 91.56 85 PRO A CA 1
ATOM 655 C C . PRO A 1 85 ? 7.208 -4.846 -1.908 1.00 91.56 85 PRO A C 1
ATOM 657 O O . PRO A 1 85 ? 6.645 -3.823 -1.517 1.00 91.56 85 PRO A O 1
ATOM 660 N N . SER A 1 86 ? 8.525 -4.856 -2.161 1.00 92.56 86 SER A N 1
ATOM 661 C CA . SER A 1 86 ? 9.391 -3.675 -2.020 1.00 92.56 86 SER A CA 1
ATOM 662 C C . SER A 1 86 ? 8.999 -2.524 -2.953 1.00 92.56 86 SER A C 1
ATOM 664 O O . SER A 1 86 ? 9.056 -1.365 -2.535 1.00 92.56 86 SER A O 1
ATOM 666 N N . PHE A 1 87 ? 8.569 -2.830 -4.182 1.00 95.25 87 PHE A N 1
ATOM 667 C CA . PHE A 1 87 ? 8.127 -1.847 -5.171 1.00 95.25 87 PHE A CA 1
ATOM 668 C C . PHE A 1 87 ? 6.795 -1.226 -4.773 1.00 95.25 87 PHE A C 1
ATOM 670 O O . PHE A 1 87 ? 6.675 -0.002 -4.760 1.00 95.25 87 PHE A O 1
ATOM 677 N N . ALA A 1 88 ? 5.827 -2.054 -4.375 1.00 96.38 88 ALA A N 1
ATOM 678 C CA . ALA A 1 88 ? 4.538 -1.579 -3.890 1.00 96.38 88 ALA A CA 1
ATOM 679 C C . ALA A 1 88 ? 4.700 -0.717 -2.628 1.00 96.38 88 ALA A C 1
ATOM 681 O O . ALA A 1 88 ? 4.174 0.391 -2.567 1.00 96.38 88 ALA A O 1
ATOM 682 N N . ARG A 1 89 ? 5.530 -1.150 -1.664 1.00 96.62 89 ARG A N 1
ATOM 683 C CA . ARG A 1 89 ? 5.879 -0.342 -0.484 1.00 96.62 89 ARG A CA 1
ATOM 684 C C . ARG A 1 89 ? 6.478 1.008 -0.876 1.00 96.62 89 ARG A C 1
ATOM 686 O O . ARG A 1 89 ? 6.058 2.035 -0.351 1.00 96.62 89 ARG A O 1
ATOM 693 N N . LYS A 1 90 ? 7.456 1.029 -1.790 1.00 96.88 90 LYS A N 1
ATOM 694 C CA . LYS A 1 90 ? 8.084 2.277 -2.254 1.00 96.88 90 LYS A CA 1
ATOM 695 C C . LYS A 1 90 ? 7.069 3.197 -2.932 1.00 96.88 90 LYS A C 1
ATOM 697 O O . LYS A 1 90 ? 7.054 4.384 -2.621 1.00 96.88 90 LYS A O 1
ATOM 702 N N . ALA A 1 91 ? 6.216 2.660 -3.804 1.00 97.62 91 ALA A N 1
ATOM 703 C CA . ALA A 1 91 ? 5.173 3.420 -4.487 1.00 97.62 91 ALA A CA 1
ATOM 704 C C . ALA A 1 91 ? 4.191 4.056 -3.490 1.00 97.62 91 ALA A C 1
ATOM 706 O O . ALA A 1 91 ? 3.867 5.234 -3.624 1.00 97.62 91 ALA A O 1
ATOM 707 N N . THR A 1 92 ? 3.807 3.327 -2.438 1.00 97.44 92 THR A N 1
ATOM 708 C CA . THR A 1 92 ? 2.977 3.843 -1.340 1.00 97.44 92 THR A CA 1
ATOM 709 C C . THR A 1 92 ? 3.644 4.997 -0.603 1.00 97.44 92 THR A C 1
ATOM 711 O O . THR A 1 92 ? 3.047 6.063 -0.471 1.00 97.44 92 THR A O 1
ATOM 714 N N . LEU A 1 93 ? 4.897 4.821 -0.171 1.00 96.06 93 LEU A N 1
ATOM 715 C CA . LEU A 1 93 ? 5.637 5.849 0.572 1.00 96.06 93 LEU A CA 1
ATOM 716 C C . LEU A 1 93 ? 5.913 7.101 -0.278 1.00 96.06 93 LEU A C 1
ATOM 718 O O . LEU A 1 93 ? 5.922 8.213 0.242 1.00 96.06 93 LEU A O 1
ATOM 722 N N . CYS A 1 94 ? 6.110 6.931 -1.588 1.00 96.19 94 CYS A N 1
ATOM 723 C CA . CYS A 1 94 ? 6.274 8.030 -2.542 1.00 96.19 94 CYS A CA 1
ATOM 724 C C . CYS A 1 94 ? 4.942 8.606 -3.052 1.00 96.19 94 CYS A C 1
ATOM 726 O O . CYS A 1 94 ? 4.966 9.550 -3.837 1.00 96.19 94 CYS A O 1
ATOM 728 N N . LYS A 1 95 ? 3.793 8.061 -2.625 1.00 96.81 95 LYS A N 1
ATOM 729 C CA . LYS A 1 95 ? 2.447 8.448 -3.085 1.00 96.81 95 LYS A CA 1
ATOM 730 C C . LYS A 1 95 ? 2.283 8.375 -4.613 1.00 96.81 95 LYS A C 1
ATOM 732 O O . LYS A 1 95 ? 1.522 9.138 -5.207 1.00 96.81 95 LYS A O 1
ATOM 737 N N . ALA A 1 96 ? 2.990 7.441 -5.247 1.00 97.00 96 ALA A N 1
ATOM 738 C CA . ALA A 1 96 ? 3.018 7.225 -6.691 1.00 97.00 96 ALA A CA 1
ATOM 739 C C . ALA A 1 96 ? 1.750 6.482 -7.154 1.00 97.00 96 ALA A C 1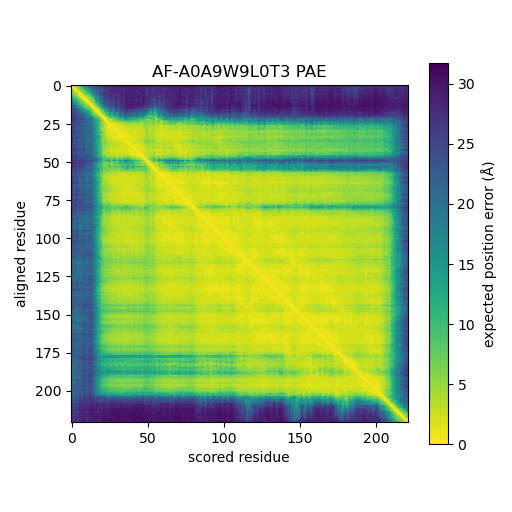
ATOM 741 O O . ALA A 1 96 ? 1.786 5.307 -7.528 1.00 97.00 96 ALA A O 1
ATOM 742 N N . LYS A 1 97 ? 0.593 7.155 -7.064 1.00 97.25 97 LYS A N 1
ATOM 743 C CA . LYS A 1 97 ? -0.722 6.563 -7.362 1.00 97.25 97 LYS A CA 1
ATOM 744 C C . LYS A 1 97 ? -0.790 6.029 -8.787 1.00 97.25 97 LYS A C 1
ATOM 746 O O . LYS A 1 97 ? -1.288 4.933 -8.986 1.00 97.25 97 LYS A O 1
ATOM 751 N N . ARG A 1 98 ? -0.237 6.744 -9.773 1.00 97.88 98 ARG A N 1
ATOM 752 C CA . ARG A 1 98 ? -0.291 6.314 -11.181 1.00 97.88 98 ARG A CA 1
ATOM 753 C C . ARG A 1 98 ? 0.482 5.013 -11.399 1.00 97.88 98 ARG A C 1
ATOM 755 O O . ARG A 1 98 ? 0.065 4.170 -12.188 1.00 97.88 98 ARG A O 1
ATOM 762 N N . VAL A 1 99 ? 1.595 4.837 -10.691 1.00 97.88 99 VAL A N 1
ATOM 763 C CA . VAL A 1 99 ? 2.335 3.571 -10.669 1.00 97.88 99 VAL A CA 1
ATOM 764 C C . VAL A 1 99 ? 1.558 2.464 -9.951 1.00 97.88 99 VAL A C 1
ATOM 766 O O . VAL A 1 99 ? 1.538 1.341 -10.445 1.00 97.88 99 VAL A O 1
ATOM 769 N N . LEU A 1 100 ? 0.878 2.754 -8.839 1.00 97.94 100 LEU A N 1
ATOM 770 C CA . LEU A 1 100 ? 0.030 1.763 -8.164 1.00 97.94 100 LEU A CA 1
ATOM 771 C C . LEU A 1 100 ? -1.144 1.309 -9.051 1.00 97.94 100 LEU A C 1
ATOM 773 O O . LEU A 1 100 ? -1.409 0.113 -9.125 1.00 97.94 100 LEU A O 1
ATOM 777 N N . GLU A 1 101 ? -1.782 2.220 -9.792 1.00 97.94 101 GLU A N 1
ATOM 778 C CA . GLU A 1 101 ? -2.788 1.879 -10.817 1.00 97.94 101 GLU A CA 1
ATOM 779 C C . GLU A 1 101 ? -2.202 0.938 -11.883 1.00 97.94 101 GLU A C 1
ATOM 781 O O . GLU A 1 101 ? -2.824 -0.045 -12.284 1.00 97.94 101 GLU A O 1
ATOM 786 N N . CYS A 1 102 ? -0.967 1.206 -12.322 1.00 97.31 102 CYS A N 1
ATOM 787 C CA . CYS A 1 102 ? -0.254 0.343 -13.262 1.00 97.31 102 CYS A CA 1
ATOM 788 C C . CYS A 1 102 ? 0.009 -1.052 -12.675 1.00 97.31 102 CYS A C 1
ATOM 790 O O . CYS A 1 102 ? -0.171 -2.045 -13.378 1.00 97.31 102 CYS A O 1
ATOM 792 N N . PHE A 1 103 ? 0.370 -1.146 -11.393 1.00 97.50 103 PHE A N 1
ATOM 793 C CA . PHE A 1 103 ? 0.541 -2.429 -10.711 1.00 97.50 103 PHE A CA 1
ATOM 794 C C . PHE A 1 103 ? -0.764 -3.218 -10.642 1.00 97.50 103 PHE A C 1
ATOM 796 O O . PHE A 1 103 ? -0.766 -4.397 -10.991 1.00 97.50 103 PHE A O 1
ATOM 803 N N . LEU A 1 104 ? -1.875 -2.574 -10.269 1.00 97.12 104 LEU A N 1
ATOM 804 C CA . LEU A 1 104 ? -3.197 -3.208 -10.259 1.00 97.12 104 LEU A CA 1
ATOM 805 C C . LEU A 1 104 ? -3.580 -3.717 -11.656 1.00 97.12 104 LEU A C 1
ATOM 807 O O . LEU A 1 104 ? -3.993 -4.866 -11.806 1.00 97.12 104 LEU A O 1
ATOM 811 N N . GLY A 1 105 ? -3.365 -2.904 -12.696 1.00 96.19 105 GLY A N 1
ATOM 812 C CA . GLY A 1 105 ? -3.602 -3.297 -14.090 1.00 96.19 105 GLY A CA 1
ATOM 813 C C . GLY A 1 105 ? -2.713 -4.450 -14.574 1.00 96.19 105 GLY A C 1
ATOM 814 O O . GLY A 1 105 ? -3.113 -5.206 -15.456 1.00 96.19 105 GLY A O 1
ATOM 815 N N . ALA A 1 106 ? -1.531 -4.613 -13.977 1.00 95.25 106 ALA A N 1
ATOM 816 C CA . ALA A 1 106 ? -0.606 -5.714 -14.231 1.00 95.25 106 ALA A CA 1
ATOM 817 C C . ALA A 1 106 ? -0.845 -6.944 -13.328 1.00 95.25 106 ALA A C 1
ATOM 819 O O . ALA A 1 106 ? -0.070 -7.899 -13.387 1.00 95.25 106 ALA A O 1
ATOM 820 N N . GLY A 1 107 ? -1.913 -6.950 -12.521 1.00 94.25 107 GLY A N 1
ATOM 821 C CA . GLY A 1 107 ? -2.319 -8.097 -11.704 1.00 94.25 107 GLY A CA 1
ATOM 822 C C . GLY A 1 107 ? -1.680 -8.168 -10.316 1.00 94.25 107 GLY A C 1
ATOM 823 O O . GLY A 1 107 ? -1.672 -9.241 -9.719 1.00 94.25 107 GLY A O 1
ATOM 824 N N . TRP A 1 108 ? -1.141 -7.065 -9.794 1.00 96.56 108 TRP A N 1
ATOM 825 C CA . TRP A 1 108 ? -0.702 -6.998 -8.399 1.00 96.56 108 TRP A CA 1
ATOM 826 C C . TRP A 1 108 ? -1.877 -7.196 -7.436 1.00 96.56 108 TRP A C 1
ATOM 828 O O . TRP A 1 108 ? -2.887 -6.495 -7.531 1.00 96.56 108 TRP A O 1
ATOM 838 N N . ASP A 1 109 ? -1.722 -8.114 -6.482 1.00 96.88 109 ASP A N 1
ATOM 839 C CA . ASP A 1 109 ? -2.686 -8.300 -5.403 1.00 96.88 109 ASP A CA 1
ATOM 840 C C . ASP A 1 109 ? -2.431 -7.292 -4.272 1.00 96.88 109 ASP A C 1
ATOM 842 O O . ASP A 1 109 ? -1.472 -7.387 -3.503 1.00 96.88 109 ASP A O 1
ATOM 846 N N . ILE A 1 110 ? -3.333 -6.317 -4.156 1.00 97.62 110 ILE A N 1
ATOM 847 C CA . ILE A 1 110 ? -3.307 -5.271 -3.125 1.00 97.62 110 ILE A CA 1
ATOM 848 C C . ILE A 1 110 ? -3.451 -5.827 -1.695 1.00 97.62 110 ILE A C 1
ATOM 850 O O . ILE A 1 110 ? -3.127 -5.136 -0.726 1.00 97.62 110 ILE A O 1
ATOM 854 N N . ASN A 1 111 ? -3.945 -7.062 -1.563 1.00 97.88 111 ASN A N 1
ATOM 855 C CA . ASN A 1 111 ? -4.216 -7.745 -0.304 1.00 97.88 111 ASN A CA 1
ATOM 856 C C . ASN A 1 111 ? -3.189 -8.826 0.037 1.00 97.88 111 ASN A C 1
ATOM 858 O O . ASN A 1 111 ? -3.337 -9.468 1.074 1.00 97.88 111 ASN A O 1
ATOM 862 N N . GLU A 1 112 ? -2.153 -9.031 -0.772 1.00 96.00 112 GLU A N 1
ATOM 863 C CA . GLU A 1 112 ? -1.084 -9.965 -0.430 1.00 96.00 112 GLU A CA 1
ATOM 864 C C . GLU A 1 112 ? -0.236 -9.401 0.731 1.00 96.00 112 GLU A C 1
ATOM 866 O O . GLU A 1 112 ? 0.187 -8.237 0.676 1.00 96.00 112 GLU A O 1
ATOM 871 N N . PRO A 1 113 ? 0.006 -10.173 1.813 1.00 95.50 113 PRO A N 1
ATOM 872 C CA . PRO A 1 113 ? 0.936 -9.769 2.861 1.00 95.50 113 PRO A CA 1
ATOM 873 C C . PRO A 1 113 ? 2.332 -9.510 2.296 1.00 95.50 113 PRO A C 1
ATOM 875 O O . PRO A 1 113 ? 2.806 -10.221 1.415 1.00 95.50 113 PRO A O 1
ATOM 878 N N . VAL A 1 114 ? 3.014 -8.494 2.821 1.00 94.94 114 VAL A N 1
ATOM 879 C CA . VAL A 1 114 ? 4.367 -8.144 2.366 1.00 94.94 114 VAL A CA 1
ATOM 880 C C . VAL A 1 114 ? 5.365 -9.241 2.737 1.00 94.94 114 VAL A C 1
ATOM 882 O O . VAL A 1 114 ? 6.242 -9.559 1.935 1.00 94.94 114 VAL A O 1
ATOM 885 N N . ASP A 1 115 ? 5.231 -9.800 3.943 1.00 93.25 115 ASP A N 1
ATOM 886 C CA . ASP A 1 115 ? 5.942 -10.991 4.407 1.00 93.25 115 ASP A CA 1
ATOM 887 C C . ASP A 1 115 ? 5.218 -11.634 5.615 1.00 93.25 115 ASP A C 1
ATOM 889 O O . ASP A 1 115 ? 4.093 -11.275 5.965 1.00 93.25 115 ASP A O 1
ATOM 893 N N . VAL A 1 116 ? 5.877 -12.598 6.263 1.00 91.12 116 VAL A N 1
ATOM 894 C CA . VAL A 1 116 ? 5.404 -13.318 7.462 1.00 91.12 116 VAL A CA 1
ATOM 895 C C . VAL A 1 116 ? 4.994 -12.375 8.603 1.00 91.12 116 VAL A C 1
ATOM 897 O O . VAL A 1 116 ? 4.049 -12.657 9.341 1.00 91.12 116 VAL A O 1
ATOM 900 N N . LEU A 1 117 ? 5.705 -11.259 8.767 1.00 93.12 117 LEU A N 1
ATOM 901 C CA . LEU A 1 117 ? 5.541 -10.311 9.867 1.00 93.12 117 LEU A CA 1
ATOM 902 C C . LEU A 1 117 ? 4.723 -9.083 9.469 1.00 93.12 117 LEU A C 1
ATOM 904 O O . LEU A 1 117 ? 4.139 -8.430 10.336 1.00 93.12 117 LEU A O 1
ATOM 908 N N . ILE A 1 118 ? 4.669 -8.766 8.179 1.00 95.19 118 ILE A N 1
ATOM 909 C CA . ILE A 1 118 ? 4.118 -7.516 7.674 1.00 95.19 118 ILE A CA 1
ATOM 910 C C . ILE A 1 118 ? 2.822 -7.793 6.891 1.00 95.19 118 ILE A C 1
ATOM 912 O O . ILE A 1 118 ? 2.852 -8.499 5.879 1.00 95.19 118 ILE A O 1
ATOM 916 N N . PRO A 1 119 ? 1.680 -7.215 7.315 1.00 96.50 119 PRO A N 1
ATOM 917 C CA . PRO A 1 119 ? 0.415 -7.324 6.589 1.00 96.50 119 PRO A CA 1
ATOM 918 C C . PRO A 1 119 ? 0.473 -6.645 5.205 1.00 96.50 119 PRO A C 1
ATOM 920 O O . PRO A 1 119 ? 1.516 -6.122 4.806 1.00 96.50 119 PRO A O 1
ATOM 923 N N . PRO A 1 120 ? -0.629 -6.636 4.435 1.00 97.50 120 PRO A N 1
ATOM 924 C CA . PRO A 1 120 ? -0.624 -6.012 3.115 1.00 97.50 120 PRO A CA 1
ATOM 925 C C . PRO A 1 120 ? -0.238 -4.535 3.129 1.00 97.50 120 PRO A C 1
ATOM 927 O O . PRO A 1 120 ? -0.409 -3.833 4.128 1.00 97.50 120 PRO A O 1
ATOM 930 N N . VAL A 1 121 ? 0.227 -4.057 1.971 1.00 97.31 121 VAL A N 1
ATOM 931 C CA . VAL A 1 121 ? 0.898 -2.756 1.772 1.00 97.31 121 VAL A CA 1
ATOM 932 C C . VAL A 1 121 ? 0.107 -1.549 2.299 1.00 97.31 121 VAL A C 1
ATOM 934 O O . VAL A 1 121 ? 0.715 -0.535 2.649 1.00 97.31 121 VAL A O 1
ATOM 937 N N . LEU A 1 122 ? -1.220 -1.664 2.435 1.00 98.06 122 LEU A N 1
ATOM 938 C CA . LEU A 1 122 ? -2.070 -0.692 3.130 1.00 98.06 122 LEU A CA 1
ATOM 939 C C . LEU A 1 122 ? -1.498 -0.273 4.496 1.00 98.06 122 LEU A C 1
ATOM 941 O O . LEU A 1 122 ? -1.613 0.893 4.858 1.00 98.06 122 LEU A O 1
ATOM 945 N N . CYS A 1 123 ? -0.820 -1.164 5.230 1.00 97.00 123 CYS A N 1
ATOM 946 C CA . CYS A 1 123 ? -0.222 -0.844 6.530 1.00 97.00 123 CYS A CA 1
ATOM 947 C C . CYS A 1 123 ? 0.805 0.301 6.485 1.00 97.00 123 CYS A C 1
ATOM 949 O O . CYS A 1 123 ? 1.022 0.958 7.498 1.00 97.00 123 CYS A O 1
ATOM 951 N N . PHE A 1 124 ? 1.420 0.570 5.328 1.00 97.38 124 PHE A N 1
ATOM 952 C CA . PHE A 1 124 ? 2.357 1.683 5.135 1.00 97.38 124 PHE A CA 1
ATOM 953 C C . PHE A 1 124 ? 1.671 2.998 4.747 1.00 97.38 124 PHE A C 1
ATOM 955 O O . PHE A 1 124 ? 2.314 4.043 4.767 1.00 97.38 124 PHE A O 1
ATOM 962 N N . ALA A 1 125 ? 0.388 2.960 4.381 1.00 97.44 125 ALA A N 1
ATOM 963 C CA . ALA A 1 125 ? -0.391 4.137 4.011 1.00 97.44 125 ALA A CA 1
ATOM 964 C C . ALA A 1 125 ? -1.130 4.764 5.203 1.00 97.44 125 ALA A C 1
ATOM 966 O O . ALA A 1 125 ? -1.571 5.901 5.092 1.00 97.44 125 ALA A O 1
ATOM 967 N N . VAL A 1 126 ? -1.256 4.055 6.334 1.00 96.75 126 VAL A N 1
ATOM 968 C CA . VAL A 1 126 ? -2.170 4.398 7.448 1.00 96.75 126 VAL A CA 1
ATOM 969 C C . VAL A 1 126 ? -1.887 5.735 8.138 1.00 96.75 126 VAL A C 1
ATOM 971 O O . VAL A 1 126 ? -2.744 6.253 8.839 1.00 96.75 126 VAL A O 1
ATOM 974 N N . THR A 1 127 ? -0.707 6.323 7.961 1.00 94.62 127 THR A N 1
ATOM 975 C CA . THR A 1 127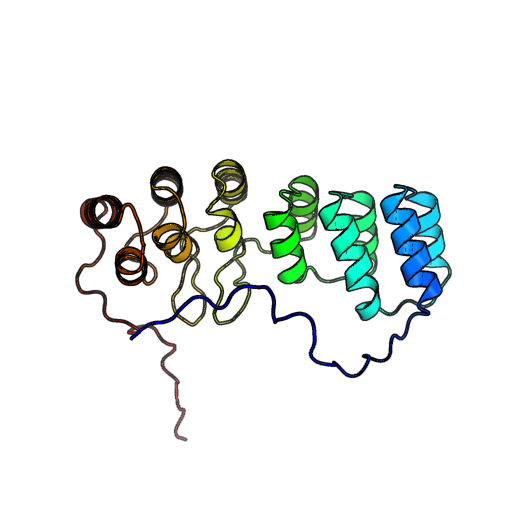 ? -0.393 7.665 8.485 1.00 94.62 127 THR A CA 1
ATOM 976 C C . THR A 1 127 ? -0.810 8.789 7.533 1.00 94.62 127 THR A C 1
ATOM 978 O O . THR A 1 127 ? -0.781 9.959 7.906 1.00 94.62 127 THR A O 1
ATOM 981 N N . ASP A 1 128 ? -1.231 8.448 6.314 1.00 96.50 128 ASP A N 1
ATOM 982 C CA . ASP A 1 128 ? -1.714 9.362 5.288 1.00 96.50 128 ASP A CA 1
ATOM 983 C C . ASP A 1 128 ? -3.164 9.011 4.923 1.00 96.50 128 ASP A C 1
ATOM 985 O O . ASP A 1 128 ? -3.456 7.983 4.304 1.00 96.50 128 ASP A O 1
ATOM 989 N N . ALA A 1 129 ? -4.099 9.881 5.309 1.00 96.62 129 ALA A N 1
ATOM 990 C CA . ALA A 1 129 ? -5.526 9.656 5.091 1.00 96.62 129 ALA A CA 1
ATOM 991 C C . ALA A 1 129 ? -5.902 9.568 3.600 1.00 96.62 129 ALA A C 1
ATOM 993 O O . ALA A 1 129 ? -6.798 8.808 3.228 1.00 96.62 129 ALA A O 1
ATOM 994 N N . GLU A 1 130 ? -5.219 10.319 2.731 1.00 97.19 130 GLU A N 1
ATOM 995 C CA . GLU A 1 130 ? -5.511 10.351 1.298 1.00 97.19 130 GLU A CA 1
ATOM 996 C C . GLU A 1 130 ? -5.059 9.054 0.618 1.00 97.19 130 GLU A C 1
ATOM 998 O O . GLU A 1 130 ? -5.812 8.466 -0.163 1.00 97.19 130 GLU A O 1
ATOM 1003 N N . MET A 1 131 ? -3.854 8.580 0.937 1.00 98.00 131 MET A N 1
ATOM 1004 C CA . MET A 1 131 ? -3.353 7.293 0.460 1.00 98.00 131 MET A CA 1
ATOM 1005 C C . MET A 1 131 ? -4.162 6.139 1.041 1.00 98.00 131 MET A C 1
ATOM 1007 O O . MET A 1 131 ? -4.559 5.254 0.288 1.00 98.00 131 MET A O 1
ATOM 1011 N N . THR A 1 132 ? -4.485 6.169 2.335 1.00 98.31 132 THR A N 1
ATOM 1012 C CA . THR A 1 132 ? -5.350 5.155 2.958 1.00 98.31 132 THR A CA 1
ATOM 1013 C C . THR A 1 132 ? -6.698 5.072 2.247 1.00 98.31 132 THR A C 1
ATOM 1015 O O . THR A 1 132 ? -7.139 3.987 1.871 1.00 98.31 132 THR A O 1
ATOM 1018 N N . SER A 1 133 ? -7.335 6.218 1.989 1.00 98.12 133 SER A N 1
ATOM 1019 C CA . SER A 1 133 ? -8.599 6.266 1.252 1.00 98.12 133 SER A CA 1
ATOM 1020 C C . SER A 1 133 ? -8.456 5.710 -0.167 1.00 98.12 133 SER A C 1
ATOM 1022 O O . SER A 1 133 ? -9.310 4.929 -0.586 1.00 98.12 133 SER A O 1
ATOM 1024 N N . TRP A 1 134 ? -7.371 6.041 -0.880 1.00 98.44 134 TRP A N 1
ATOM 1025 C CA . TRP A 1 134 ? -7.096 5.493 -2.213 1.00 98.44 134 TRP A CA 1
ATOM 1026 C C . TRP A 1 134 ? -6.994 3.962 -2.176 1.00 98.44 134 TRP A C 1
ATOM 1028 O O . TRP A 1 134 ? -7.673 3.296 -2.950 1.00 98.44 134 TRP A O 1
ATOM 1038 N N . PHE A 1 135 ? -6.237 3.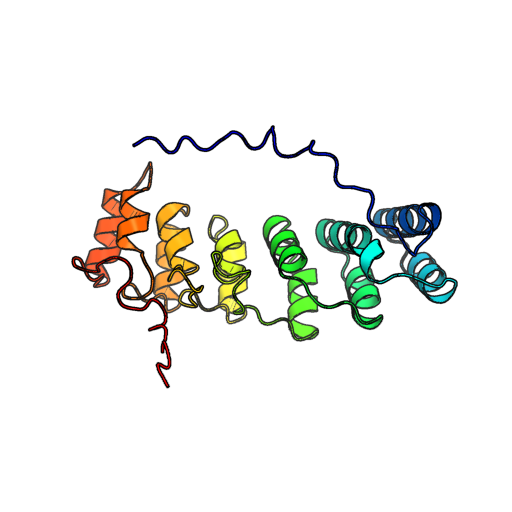389 -1.237 1.00 98.56 135 PHE A N 1
ATOM 1039 C CA . PHE A 1 135 ? -6.122 1.933 -1.093 1.00 98.56 135 PHE A CA 1
ATOM 1040 C C . PHE A 1 135 ? -7.483 1.269 -0.849 1.00 98.56 135 PHE A C 1
ATOM 1042 O O . PHE A 1 135 ? -7.832 0.293 -1.512 1.00 98.56 135 PHE A O 1
ATOM 1049 N N . LEU A 1 136 ? -8.280 1.820 0.070 1.00 98.44 136 LEU A N 1
ATOM 1050 C CA . LEU A 1 136 ? -9.609 1.292 0.394 1.00 98.44 136 LEU A CA 1
ATOM 1051 C C . LEU A 1 136 ? -10.580 1.400 -0.792 1.00 98.44 136 LEU A C 1
ATOM 1053 O O . LEU A 1 136 ? -11.393 0.504 -1.002 1.00 98.44 136 LEU A O 1
ATOM 1057 N N . GLN A 1 137 ? -10.488 2.465 -1.595 1.00 98.12 137 GLN A N 1
ATOM 1058 C CA . GLN A 1 137 ? -11.269 2.617 -2.831 1.00 98.12 137 GLN A CA 1
ATOM 1059 C C . GLN A 1 137 ? -10.903 1.571 -3.893 1.00 98.12 137 GLN A C 1
ATOM 1061 O O . GLN A 1 137 ? -11.758 1.209 -4.697 1.00 98.12 137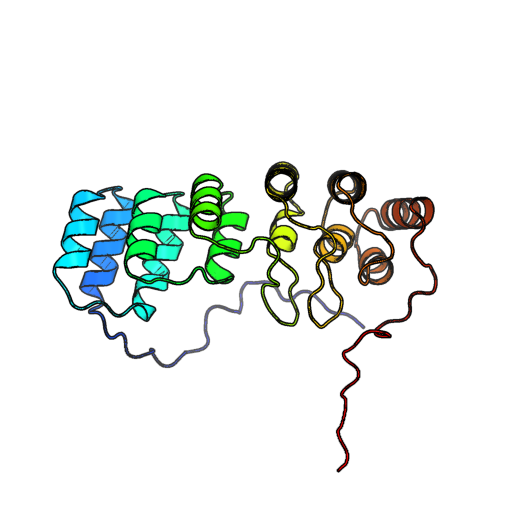 GLN A O 1
ATOM 1066 N N . HIS A 1 138 ? -9.674 1.049 -3.861 1.00 98.25 138 HIS A N 1
ATOM 1067 C CA . HIS A 1 138 ? -9.174 0.024 -4.782 1.00 98.25 138 HIS A CA 1
ATOM 1068 C C . HIS A 1 138 ? -9.258 -1.399 -4.207 1.00 98.25 138 HIS A C 1
ATOM 1070 O O . HIS A 1 138 ? -8.592 -2.311 -4.690 1.00 98.25 138 HIS A O 1
ATOM 1076 N N . GLY A 1 139 ? -10.093 -1.614 -3.184 1.00 97.38 139 GLY A N 1
ATOM 1077 C CA . GLY A 1 139 ? -10.386 -2.950 -2.660 1.00 97.38 139 GLY A CA 1
ATOM 1078 C C . GLY A 1 139 ? -9.350 -3.503 -1.680 1.00 97.38 139 GLY A C 1
ATOM 1079 O O . GLY A 1 139 ? -9.355 -4.706 -1.407 1.00 97.38 139 GLY A O 1
ATOM 1080 N N . ALA A 1 140 ? -8.476 -2.654 -1.129 1.00 98.19 140 ALA A N 1
ATOM 1081 C CA . ALA A 1 140 ? -7.632 -3.057 -0.011 1.00 98.19 140 ALA A CA 1
ATOM 1082 C C . ALA A 1 140 ? -8.494 -3.412 1.209 1.00 98.19 140 ALA A C 1
ATOM 1084 O O . ALA A 1 140 ? -9.383 -2.661 1.612 1.00 98.19 140 ALA A O 1
ATOM 1085 N N . ASN A 1 141 ? -8.208 -4.556 1.813 1.00 98.06 141 ASN A N 1
ATOM 1086 C CA . ASN A 1 141 ? -8.912 -5.091 2.960 1.00 98.06 141 ASN A CA 1
ATOM 1087 C C . ASN A 1 141 ? -8.150 -4.724 4.246 1.00 98.06 141 ASN A C 1
ATOM 1089 O O . ASN A 1 141 ? -7.035 -5.214 4.459 1.00 98.06 141 ASN A O 1
ATOM 1093 N N . PRO A 1 142 ? -8.743 -3.923 5.151 1.00 98.00 142 PRO A N 1
ATOM 1094 C CA . PRO A 1 142 ? -8.095 -3.521 6.401 1.00 98.00 142 PRO A CA 1
ATOM 1095 C C . PRO A 1 142 ? -7.869 -4.684 7.381 1.00 98.00 142 PRO A C 1
ATOM 1097 O O . PRO A 1 142 ? -7.169 -4.512 8.379 1.00 98.00 142 PRO A O 1
ATOM 1100 N N . ASN A 1 143 ? -8.437 -5.861 7.098 1.00 97.12 143 ASN A N 1
ATOM 1101 C CA . ASN A 1 143 ? -8.458 -7.019 7.986 1.00 97.12 143 ASN A CA 1
ATOM 1102 C C . ASN A 1 143 ? -7.550 -8.171 7.556 1.00 97.12 143 ASN A C 1
ATOM 1104 O O . ASN A 1 143 ? -7.530 -9.201 8.234 1.00 97.12 143 ASN A O 1
ATOM 1108 N N . THR A 1 144 ? -6.875 -8.069 6.412 1.00 96.38 144 THR A N 1
ATOM 1109 C CA . THR A 1 144 ? -6.014 -9.159 5.948 1.00 96.38 144 THR A CA 1
ATOM 1110 C C . THR A 1 144 ? -4.829 -9.325 6.894 1.00 96.38 144 THR A C 1
ATOM 1112 O O . THR A 1 144 ? -4.173 -8.345 7.244 1.00 96.38 144 THR A O 1
ATOM 1115 N N . ARG A 1 145 ? -4.571 -10.562 7.325 1.00 93.25 145 ARG A N 1
ATOM 1116 C CA . ARG A 1 145 ? -3.575 -10.882 8.352 1.00 93.25 145 ARG A CA 1
ATOM 1117 C C . ARG A 1 145 ? -2.274 -11.369 7.721 1.00 93.25 145 ARG A C 1
ATOM 1119 O O . ARG A 1 145 ? -2.320 -12.095 6.730 1.00 93.25 145 ARG A O 1
ATOM 1126 N N . CYS A 1 146 ? -1.140 -11.014 8.315 1.00 92.19 146 CYS A N 1
ATOM 1127 C CA . CYS A 1 146 ? 0.103 -11.774 8.151 1.00 92.19 146 CYS A CA 1
ATOM 1128 C C . CYS A 1 146 ? 0.133 -12.975 9.122 1.00 92.19 146 CYS A C 1
ATOM 1130 O O . CYS A 1 146 ? -0.792 -13.167 9.914 1.00 92.19 146 CYS A O 1
ATOM 1132 N N . GLU A 1 147 ? 1.187 -13.793 9.081 1.00 90.44 147 GLU A N 1
ATOM 1133 C CA . GLU A 1 147 ? 1.270 -15.035 9.873 1.00 90.44 147 GLU A CA 1
ATOM 1134 C C . GLU A 1 147 ? 1.334 -14.798 11.388 1.00 90.44 147 GLU A C 1
ATOM 1136 O O . GLU A 1 147 ? 0.933 -15.658 12.169 1.00 90.44 147 GLU A O 1
ATOM 1141 N N . VAL A 1 148 ? 1.803 -13.622 11.811 1.00 88.50 148 VAL A N 1
ATOM 1142 C CA . VAL A 1 148 ? 1.808 -13.199 13.224 1.00 88.50 148 VAL A CA 1
ATOM 1143 C C . VAL A 1 148 ? 0.553 -12.438 13.620 1.00 88.50 148 VAL A C 1
ATOM 1145 O O . VAL A 1 148 ? 0.550 -11.731 14.627 1.00 88.50 148 VAL A O 1
ATOM 1148 N N . ASP A 1 149 ? -0.521 -12.600 12.849 1.00 89.38 149 ASP A N 1
ATOM 1149 C CA . ASP A 1 149 ? -1.848 -12.132 13.217 1.00 89.38 149 ASP A CA 1
ATOM 1150 C C . ASP A 1 149 ? -2.030 -10.604 13.137 1.00 89.38 149 ASP A C 1
ATOM 1152 O O . ASP A 1 149 ? -3.048 -10.070 13.565 1.00 89.38 149 ASP A O 1
ATOM 1156 N N . CYS A 1 150 ? -1.068 -9.869 12.575 1.00 92.69 150 CYS A N 1
ATOM 1157 C CA . CYS A 1 150 ? -1.185 -8.422 12.393 1.00 92.69 150 CYS A CA 1
ATOM 1158 C C . CYS A 1 150 ? -1.983 -8.089 11.129 1.00 92.69 150 CYS A C 1
ATOM 1160 O O . CYS A 1 150 ? -1.839 -8.746 10.101 1.00 92.69 150 CYS A O 1
ATOM 1162 N N . THR A 1 151 ? -2.776 -7.020 11.191 1.00 95.81 151 THR A N 1
ATOM 1163 C CA . THR A 1 151 ? -3.573 -6.476 10.076 1.00 95.81 151 THR A CA 1
ATOM 1164 C C . THR A 1 151 ? -3.155 -5.040 9.747 1.00 95.81 151 THR A C 1
ATOM 1166 O O . THR A 1 151 ? -2.532 -4.383 10.589 1.00 95.81 151 THR A O 1
ATOM 1169 N N . PRO A 1 152 ? -3.522 -4.483 8.576 1.00 97.38 152 PRO A N 1
ATOM 1170 C CA . PRO A 1 152 ? -3.358 -3.053 8.328 1.00 97.38 152 PRO A CA 1
ATOM 1171 C C . PRO A 1 152 ? -4.039 -2.186 9.399 1.00 97.38 152 PRO A C 1
ATOM 1173 O O . PRO A 1 152 ? -3.456 -1.196 9.840 1.00 97.38 152 PRO A O 1
ATOM 1176 N N . LEU A 1 153 ? -5.213 -2.599 9.895 1.00 97.50 153 LEU A N 1
ATOM 1177 C CA . LEU A 1 153 ? -5.875 -1.948 11.029 1.00 97.50 153 LEU A CA 1
ATOM 1178 C C . LEU A 1 153 ? -5.044 -2.025 12.325 1.00 97.50 153 LEU A C 1
ATOM 1180 O O . LEU A 1 153 ? -4.982 -1.037 13.047 1.00 97.50 153 LEU A O 1
ATOM 1184 N N . SER A 1 154 ? -4.335 -3.131 12.593 1.00 94.94 154 SER A N 1
ATOM 1185 C CA . SER A 1 154 ? -3.414 -3.233 13.748 1.00 94.94 154 SER A CA 1
ATOM 1186 C C . SER A 1 154 ? -2.314 -2.172 13.688 1.00 94.94 154 SER A C 1
ATOM 1188 O O . SER A 1 154 ? -2.012 -1.515 14.684 1.00 94.94 154 SER A O 1
ATOM 1190 N N . TYR A 1 155 ? -1.751 -1.948 12.499 1.00 95.12 155 TYR A N 1
ATOM 1191 C CA . TYR A 1 155 ? -0.743 -0.908 12.286 1.00 95.12 155 TYR A CA 1
ATOM 1192 C C . TYR A 1 155 ? -1.319 0.501 12.433 1.00 95.12 155 TYR A C 1
ATOM 1194 O O . TYR A 1 155 ? -0.660 1.361 13.023 1.00 95.12 155 TYR A O 1
ATOM 1202 N N . ALA A 1 156 ? -2.537 0.739 11.940 1.00 96.38 156 ALA A N 1
ATOM 1203 C CA . ALA A 1 156 ? -3.218 2.019 12.111 1.00 96.38 156 ALA A CA 1
ATOM 1204 C C . ALA A 1 156 ? -3.491 2.315 13.589 1.00 96.38 156 ALA A C 1
ATOM 1206 O O . ALA A 1 156 ? -3.165 3.392 14.078 1.00 96.38 156 ALA A O 1
ATOM 1207 N N . VAL A 1 157 ? -3.989 1.326 14.332 1.00 95.56 157 VAL A N 1
ATOM 1208 C CA . VAL A 1 157 ? -4.259 1.451 15.767 1.00 95.56 157 VAL A CA 1
ATOM 1209 C C . VAL A 1 157 ? -3.014 1.829 16.561 1.00 95.56 157 VAL A C 1
ATOM 1211 O O . VAL A 1 157 ? -3.146 2.528 17.552 1.00 95.56 157 VAL A O 1
ATOM 1214 N N . ARG A 1 158 ? -1.803 1.464 16.133 1.00 93.44 158 ARG A N 1
ATOM 1215 C CA . ARG A 1 158 ? -0.572 1.896 16.817 1.00 93.44 158 ARG A CA 1
ATOM 1216 C C . ARG A 1 158 ? -0.022 3.240 16.347 1.00 93.44 158 ARG A C 1
ATOM 1218 O O . ARG A 1 158 ? 0.546 3.960 17.155 1.00 93.44 158 ARG A O 1
ATOM 1225 N N . ASN A 1 159 ? -0.128 3.555 15.057 1.00 93.38 159 ASN A N 1
ATOM 1226 C CA . ASN A 1 159 ? 0.683 4.625 14.457 1.00 93.38 159 ASN A CA 1
ATOM 1227 C C . ASN A 1 159 ? -0.127 5.739 13.784 1.00 93.38 159 ASN A C 1
ATOM 1229 O O . ASN A 1 159 ? 0.434 6.779 13.453 1.00 93.38 159 ASN A O 1
ATOM 1233 N N . ALA A 1 160 ? -1.411 5.518 13.509 1.00 95.50 160 ALA A N 1
ATOM 1234 C CA . ALA A 1 160 ? -2.231 6.446 12.744 1.00 95.50 160 ALA A CA 1
ATOM 1235 C C . ALA A 1 160 ? -3.018 7.409 13.649 1.00 95.50 160 ALA A C 1
ATOM 1237 O O . ALA A 1 160 ? -3.323 7.054 14.795 1.00 95.50 160 ALA A O 1
ATOM 1238 N N . PRO A 1 161 ? -3.395 8.593 13.131 1.00 95.12 161 PRO A N 1
ATOM 1239 C CA . PRO A 1 161 ? -4.378 9.463 13.769 1.00 95.12 161 PRO A CA 1
ATOM 1240 C C . PRO A 1 161 ? -5.731 8.763 13.931 1.00 95.12 161 PRO A C 1
ATOM 1242 O O . PRO A 1 161 ? -6.098 7.927 13.094 1.00 95.12 161 PRO A O 1
ATOM 1245 N N . LEU A 1 162 ? -6.508 9.160 14.944 1.00 94.81 162 LEU A N 1
ATOM 1246 C CA . LEU A 1 162 ? -7.833 8.590 15.216 1.00 94.81 162 LEU A CA 1
ATOM 1247 C C . LEU A 1 162 ? -8.750 8.595 13.982 1.00 94.81 162 LEU A C 1
ATOM 1249 O O . LEU A 1 162 ? -9.384 7.589 13.680 1.00 94.81 162 LEU A O 1
ATOM 1253 N N . SER A 1 163 ? -8.725 9.671 13.193 1.00 96.06 163 SER A N 1
ATOM 1254 C CA . SER A 1 163 ? -9.533 9.805 11.972 1.00 96.06 163 SER A CA 1
ATOM 1255 C C . SER A 1 163 ? -9.240 8.742 10.906 1.00 96.06 163 SER A C 1
ATOM 1257 O O . SER A 1 163 ? -10.135 8.348 10.158 1.00 96.06 163 SER A O 1
ATOM 1259 N N . VAL A 1 164 ? -8.002 8.244 10.817 1.00 97.88 164 VAL A N 1
ATOM 1260 C CA . VAL A 1 164 ? -7.662 7.159 9.883 1.00 97.88 164 VAL A CA 1
ATOM 1261 C C . VAL A 1 164 ? -8.089 5.802 10.440 1.00 97.88 164 VAL A C 1
ATOM 1263 O O . VAL A 1 164 ? -8.510 4.932 9.676 1.00 97.88 164 VAL A O 1
ATOM 1266 N N . ILE A 1 165 ? -8.034 5.621 11.762 1.00 97.38 165 ILE A N 1
ATOM 1267 C CA . ILE A 1 165 ? -8.567 4.423 12.423 1.00 97.38 165 ILE A CA 1
ATOM 1268 C C . ILE A 1 165 ? -10.077 4.337 12.174 1.00 97.38 165 ILE A C 1
ATOM 1270 O O . ILE A 1 165 ? -10.557 3.307 11.702 1.00 97.38 165 ILE A O 1
ATOM 1274 N N . GLU A 1 166 ? -10.808 5.431 12.401 1.00 96.81 166 GLU A N 1
ATOM 1275 C CA . GLU A 1 166 ? -12.237 5.540 12.090 1.00 96.81 166 GLU A CA 1
ATOM 1276 C C . GLU A 1 166 ? -12.518 5.247 10.615 1.00 96.81 166 GLU A C 1
ATOM 1278 O O . GLU A 1 166 ? -13.368 4.413 10.315 1.00 96.81 166 GLU A O 1
ATOM 1283 N N . LEU A 1 167 ? -11.750 5.838 9.690 1.00 97.94 167 LEU A N 1
ATOM 1284 C CA . LEU A 1 167 ? -11.884 5.570 8.256 1.00 97.94 167 LEU A CA 1
ATOM 1285 C C . LEU A 1 167 ? -11.752 4.076 7.927 1.00 97.94 167 LEU A C 1
ATOM 1287 O O . LEU A 1 167 ? -12.530 3.555 7.129 1.00 97.94 167 LEU A O 1
ATOM 1291 N N . LEU A 1 168 ? -10.768 3.382 8.502 1.00 97.62 168 LEU A N 1
ATOM 1292 C CA . LEU A 1 168 ? -10.569 1.951 8.259 1.00 97.62 168 LEU A CA 1
ATOM 1293 C C . LEU A 1 168 ? -11.730 1.123 8.815 1.00 97.62 168 LEU A C 1
ATOM 1295 O O . LEU A 1 168 ? -12.201 0.211 8.136 1.00 97.62 168 LEU A O 1
ATOM 1299 N N . LEU A 1 169 ? -12.217 1.454 10.012 1.00 96.88 169 LEU A N 1
ATOM 1300 C CA . LEU A 1 169 ? -13.366 0.793 10.632 1.00 96.88 169 LEU A CA 1
ATOM 1301 C C . LEU A 1 169 ? -14.649 1.007 9.820 1.00 96.88 169 LEU A C 1
ATOM 1303 O O . LEU A 1 169 ? -15.359 0.052 9.511 1.00 96.88 169 LEU A O 1
ATOM 1307 N N . ASP A 1 170 ? -14.905 2.239 9.388 1.00 96.44 170 ASP A N 1
ATOM 1308 C CA . ASP A 1 170 ? -16.077 2.600 8.587 1.00 96.44 170 ASP A CA 1
ATOM 1309 C C . ASP A 1 170 ? -16.046 1.955 7.190 1.00 96.44 170 ASP A C 1
ATOM 1311 O O . ASP A 1 170 ? -17.084 1.764 6.554 1.00 96.44 170 ASP A O 1
ATOM 1315 N N . ARG A 1 171 ? -14.858 1.566 6.712 1.00 96.94 171 ARG A N 1
ATOM 1316 C CA . ARG A 1 171 ? -14.647 0.826 5.457 1.00 96.94 171 ARG A CA 1
ATOM 1317 C C . ARG A 1 171 ? -14.526 -0.685 5.666 1.00 96.94 171 ARG A C 1
ATOM 1319 O O . ARG A 1 171 ? -13.928 -1.378 4.846 1.00 96.94 171 ARG A O 1
ATOM 1326 N N . GLY A 1 172 ? -15.140 -1.202 6.729 1.00 94.31 172 GLY A N 1
ATOM 1327 C CA . GLY A 1 172 ? -15.259 -2.636 6.988 1.00 94.31 172 GLY A CA 1
ATOM 1328 C C . GLY A 1 172 ? -14.131 -3.218 7.837 1.00 94.31 172 GLY A C 1
ATOM 1329 O O . GLY A 1 172 ? -13.959 -4.437 7.854 1.00 94.31 172 GLY A O 1
ATOM 1330 N N . GLY A 1 173 ? -13.357 -2.378 8.525 1.00 96.19 173 GLY A N 1
ATOM 1331 C CA . GLY A 1 173 ? -12.421 -2.807 9.559 1.00 96.19 173 GLY A CA 1
ATOM 1332 C C . GLY A 1 173 ? -13.147 -3.534 10.691 1.00 96.19 173 GLY A C 1
ATOM 1333 O O . GLY A 1 173 ? -14.157 -3.063 11.206 1.00 96.19 173 GLY A O 1
ATOM 1334 N N . ASP A 1 174 ? -12.629 -4.697 11.062 1.00 94.06 174 ASP A N 1
ATOM 1335 C CA . ASP A 1 174 ? -13.194 -5.593 12.063 1.00 94.06 174 ASP A CA 1
ATOM 1336 C C . ASP A 1 174 ? -12.324 -5.550 13.318 1.00 94.06 174 ASP A C 1
ATOM 1338 O O . ASP A 1 174 ? -11.162 -5.963 13.305 1.00 94.06 174 ASP A O 1
ATOM 1342 N N . VAL A 1 175 ? -12.898 -5.057 14.416 1.00 92.44 175 VAL A N 1
ATOM 1343 C CA . VAL A 1 175 ? -12.179 -4.922 15.686 1.00 92.44 175 VAL A CA 1
ATOM 1344 C C . VAL A 1 175 ? -11.834 -6.254 16.353 1.00 92.44 175 VAL A C 1
ATOM 1346 O O . VAL A 1 175 ? -11.002 -6.293 17.258 1.00 92.44 175 VAL A O 1
ATOM 1349 N N . GLY A 1 176 ? -12.450 -7.352 15.910 1.00 88.62 176 GLY A N 1
ATOM 1350 C CA . GLY A 1 176 ? -12.100 -8.709 16.314 1.00 88.62 176 GLY A CA 1
ATOM 1351 C C . GLY A 1 176 ? -10.931 -9.298 15.522 1.00 88.62 176 GLY A C 1
ATOM 1352 O O . GLY A 1 176 ? -10.516 -10.424 15.808 1.00 88.62 176 GLY A O 1
ATOM 1353 N N . LYS A 1 177 ? -10.397 -8.582 14.517 1.00 87.44 177 LYS A N 1
ATOM 1354 C CA . LYS A 1 177 ? -9.310 -9.076 13.670 1.00 87.44 177 LYS A CA 1
ATOM 1355 C C . LYS A 1 177 ? -7.973 -8.403 13.948 1.00 87.44 177 LYS A C 1
ATOM 1357 O O . LYS A 1 177 ? -7.779 -7.205 13.767 1.00 87.44 177 LYS A O 1
ATOM 1362 N N . GLY A 1 178 ? -7.012 -9.255 14.266 1.00 85.56 178 GLY A N 1
ATOM 1363 C CA . GLY A 1 178 ? -5.652 -8.912 14.617 1.00 85.56 178 GLY A CA 1
ATOM 1364 C C . GLY A 1 178 ? -5.506 -8.439 16.052 1.00 85.56 178 GLY A C 1
ATOM 1365 O O . GLY A 1 178 ? -6.440 -8.469 16.852 1.00 85.56 178 GLY A O 1
ATOM 1366 N N . GLN A 1 179 ? -4.295 -8.015 16.383 1.00 84.31 179 GLN A N 1
ATOM 1367 C CA . GLN A 1 179 ? -3.886 -7.704 17.751 1.00 84.31 179 GLN A CA 1
ATOM 1368 C C . GLN A 1 179 ? -4.158 -6.229 18.109 1.00 84.31 179 GLN A C 1
ATOM 1370 O O . GLN A 1 179 ? -3.262 -5.510 18.546 1.00 84.31 179 GLN A O 1
ATOM 1375 N N . LEU A 1 180 ? -5.381 -5.732 17.880 1.00 87.25 180 LEU A N 1
ATOM 1376 C CA . LEU A 1 180 ? -5.678 -4.291 17.962 1.00 87.25 180 LEU A CA 1
ATOM 1377 C C . LEU A 1 180 ? -5.469 -3.706 19.362 1.00 87.25 180 LEU A C 1
ATOM 1379 O O . LEU A 1 180 ? -4.762 -2.714 19.505 1.00 87.25 180 LEU A O 1
ATOM 1383 N N . LEU A 1 181 ? -6.041 -4.315 20.406 1.00 86.38 181 LEU A N 1
ATOM 1384 C CA . LEU A 1 181 ? -5.913 -3.795 21.775 1.00 86.38 181 LEU A CA 1
ATOM 1385 C C . LEU A 1 181 ? -4.459 -3.810 22.260 1.00 86.38 181 LEU A C 1
ATOM 1387 O O . LEU A 1 181 ? -4.029 -2.868 22.919 1.00 86.38 181 LEU A O 1
ATOM 1391 N N . GLN A 1 182 ? -3.687 -4.838 21.891 1.00 84.31 182 GLN A N 1
ATOM 1392 C CA . GLN A 1 182 ? -2.259 -4.924 22.207 1.00 84.31 182 GLN A CA 1
ATOM 1393 C C . GLN A 1 182 ? -1.474 -3.791 21.537 1.00 84.31 182 GLN A C 1
ATOM 1395 O O . GLN A 1 182 ? -0.559 -3.236 22.135 1.00 84.31 182 GLN A O 1
ATOM 1400 N N . TYR A 1 183 ? -1.844 -3.419 20.313 1.00 87.31 183 TYR A N 1
ATOM 1401 C CA . TYR A 1 183 ? -1.226 -2.304 19.601 1.00 87.31 183 TYR A CA 1
ATOM 1402 C C . TYR A 1 183 ? -1.682 -0.942 20.148 1.00 87.31 183 TYR A C 1
ATOM 1404 O O . TYR A 1 183 ? -0.870 -0.020 20.207 1.00 87.31 183 TYR A O 1
ATOM 1412 N N . ALA A 1 184 ? -2.933 -0.822 20.605 1.00 88.62 184 ALA A N 1
ATOM 1413 C CA . ALA A 1 184 ? -3.487 0.406 21.178 1.00 88.62 184 ALA A CA 1
ATOM 1414 C C . ALA A 1 184 ? -2.774 0.814 22.477 1.00 88.62 184 ALA A C 1
ATOM 1416 O O . ALA A 1 184 ? -2.439 1.982 22.657 1.00 88.62 184 ALA A O 1
ATOM 1417 N N . VAL A 1 185 ? -2.472 -0.150 23.356 1.00 87.69 185 VAL A N 1
ATOM 1418 C CA . VAL A 1 185 ? -1.738 0.113 24.612 1.00 87.69 185 VAL A CA 1
ATOM 1419 C C . VAL A 1 185 ? -0.258 0.447 24.396 1.00 87.69 185 VAL A C 1
ATOM 1421 O O . VAL A 1 185 ? 0.401 0.919 25.317 1.00 87.69 185 VAL A O 1
ATOM 1424 N N . CYS A 1 186 ? 0.278 0.192 23.199 1.00 86.81 186 CYS A N 1
ATOM 1425 C CA . CYS A 1 186 ? 1.647 0.537 22.819 1.00 86.81 186 CYS A CA 1
ATOM 1426 C C . CYS A 1 186 ? 1.759 1.898 22.110 1.00 86.81 186 CYS A C 1
ATOM 1428 O O . CYS A 1 186 ? 2.829 2.196 21.577 1.00 86.81 186 CYS A O 1
ATOM 1430 N N . ARG A 1 187 ? 0.680 2.690 22.047 1.00 89.81 187 ARG A N 1
ATOM 1431 C CA . ARG A 1 187 ? 0.728 4.067 21.541 1.00 89.81 187 ARG A CA 1
ATOM 1432 C C . ARG A 1 187 ? 1.337 5.005 22.581 1.00 89.81 187 ARG A C 1
ATOM 1434 O O . ARG A 1 187 ? 1.160 4.802 23.780 1.00 89.81 187 ARG A O 1
ATOM 1441 N N . ASP A 1 188 ? 1.971 6.067 22.101 1.00 86.44 188 ASP A N 1
ATOM 1442 C CA . ASP A 1 188 ? 2.462 7.149 22.960 1.00 86.44 188 ASP A CA 1
ATOM 1443 C C . ASP A 1 188 ? 1.365 8.191 23.257 1.00 86.44 188 ASP A C 1
ATOM 1445 O O . ASP A 1 188 ? 1.331 8.769 24.342 1.00 86.44 188 ASP A O 1
ATOM 1449 N N . GLU A 1 189 ? 0.441 8.405 22.312 1.00 86.75 189 GLU A N 1
ATOM 1450 C CA . GLU A 1 189 ? -0.608 9.433 22.364 1.00 86.75 189 GLU A CA 1
ATOM 1451 C C . GLU A 1 189 ? -1.983 8.863 21.968 1.00 86.75 189 GLU A C 1
ATOM 1453 O O . GLU A 1 189 ? -2.079 7.850 21.265 1.00 86.75 189 GLU A O 1
ATOM 1458 N N . GLU A 1 190 ? -3.058 9.522 22.420 1.00 86.69 190 GLU A N 1
ATOM 1459 C CA . GLU A 1 190 ? -4.462 9.158 22.133 1.00 86.69 190 GLU A CA 1
ATOM 1460 C C . GLU A 1 190 ? -4.824 7.714 22.550 1.00 86.69 190 GLU A C 1
ATOM 1462 O O . GLU A 1 190 ? -5.725 7.094 21.990 1.00 86.69 190 GLU A O 1
ATOM 1467 N N . VAL A 1 191 ? -4.114 7.146 23.535 1.00 90.62 191 VAL A N 1
ATOM 1468 C CA . VAL A 1 191 ? -4.319 5.760 23.996 1.00 90.62 191 VAL A CA 1
ATOM 1469 C C . VAL A 1 191 ? -5.757 5.549 24.472 1.00 90.62 191 VAL A C 1
ATOM 1471 O O . VAL A 1 191 ? -6.412 4.597 24.054 1.00 90.62 191 VAL A O 1
ATOM 1474 N N . GLU A 1 192 ? -6.255 6.437 25.337 1.00 90.75 192 GLU A N 1
ATOM 1475 C CA . GLU A 1 192 ? -7.601 6.334 25.910 1.00 90.75 192 GLU A CA 1
ATOM 1476 C C . GLU A 1 192 ? -8.685 6.477 24.838 1.00 90.75 192 GLU A C 1
ATOM 1478 O O . GLU A 1 192 ? -9.628 5.685 24.830 1.00 90.75 192 GLU A O 1
ATOM 1483 N N . ASP A 1 193 ? -8.525 7.417 23.904 1.00 94.06 193 ASP A N 1
ATOM 1484 C CA . ASP A 1 193 ? -9.477 7.651 22.814 1.00 94.06 193 ASP A CA 1
ATOM 1485 C C . ASP A 1 193 ? -9.530 6.457 21.855 1.00 94.06 193 ASP A C 1
ATOM 1487 O O . ASP A 1 193 ? -10.609 5.968 21.519 1.00 94.06 193 ASP A O 1
ATOM 1491 N N . VAL A 1 194 ? -8.368 5.920 21.466 1.00 94.62 194 VAL A N 1
ATOM 1492 C CA . VAL A 1 194 ? -8.290 4.747 20.585 1.00 94.62 194 VAL A CA 1
ATOM 1493 C C . VAL A 1 194 ? -8.850 3.504 21.273 1.00 94.62 194 VAL A C 1
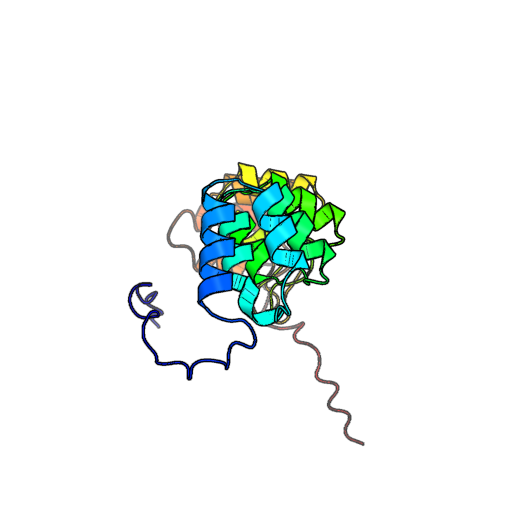ATOM 1495 O O . VAL A 1 194 ? -9.604 2.756 20.652 1.00 94.62 194 VAL A O 1
ATOM 1498 N N . ILE A 1 195 ? -8.530 3.267 22.549 1.00 92.44 195 ILE A N 1
ATOM 1499 C CA . ILE A 1 195 ? -9.102 2.140 23.301 1.00 92.44 195 ILE A CA 1
ATOM 1500 C C . ILE A 1 195 ? -10.618 2.302 23.432 1.00 92.44 195 ILE A C 1
ATOM 1502 O O . ILE A 1 195 ? -11.342 1.335 23.195 1.00 92.44 195 ILE A O 1
ATOM 1506 N N . SER A 1 196 ? -11.103 3.501 23.762 1.00 92.88 196 SER A N 1
ATOM 1507 C CA . SER A 1 196 ? -12.537 3.784 23.878 1.00 92.88 196 SER A CA 1
ATOM 1508 C C . SER A 1 196 ? -13.253 3.518 22.557 1.00 92.88 196 SER A C 1
ATOM 1510 O O . SER A 1 196 ? -14.212 2.749 22.541 1.00 92.88 196 SER A O 1
ATOM 1512 N N . LEU A 1 197 ? -12.719 4.022 21.439 1.00 94.62 197 LEU A N 1
ATOM 1513 C CA . LEU A 1 197 ? -13.240 3.752 20.099 1.00 94.62 197 LEU A CA 1
ATOM 1514 C C . LEU A 1 197 ? -13.299 2.246 19.809 1.00 94.62 197 LEU A C 1
ATOM 1516 O O . LEU A 1 197 ? -14.319 1.740 19.346 1.00 94.62 197 LEU A O 1
ATOM 1520 N N . LEU A 1 198 ? -12.225 1.502 20.085 1.00 92.75 198 LEU A N 1
ATOM 1521 C CA . LEU A 1 198 ? -12.197 0.057 19.848 1.00 92.75 198 LEU A CA 1
ATOM 1522 C C . LEU A 1 198 ? -13.237 -0.683 20.702 1.00 92.75 198 LEU A C 1
ATOM 1524 O O . LEU A 1 198 ? -13.937 -1.557 20.189 1.00 92.75 198 LEU A O 1
ATOM 1528 N N . VAL A 1 199 ? -13.376 -0.328 21.981 1.00 90.81 199 VAL A N 1
ATOM 1529 C CA . VAL A 1 199 ? -14.357 -0.934 22.897 1.00 90.81 199 VAL A CA 1
ATOM 1530 C C . VAL A 1 199 ? -15.788 -0.618 22.469 1.00 90.81 199 VAL A C 1
ATOM 1532 O O . VAL A 1 199 ? -16.615 -1.528 22.418 1.00 90.81 199 VAL A O 1
ATOM 1535 N N . GLU A 1 200 ? -16.076 0.629 22.094 1.00 92.38 200 GLU A N 1
ATOM 1536 C CA . GLU A 1 200 ? -17.381 1.044 21.562 1.00 92.38 200 GLU A CA 1
ATOM 1537 C C . GLU A 1 200 ? -17.755 0.275 20.292 1.00 92.38 200 GLU A C 1
ATOM 1539 O O . GLU A 1 200 ? -18.917 -0.077 20.084 1.00 92.38 200 GLU A O 1
ATOM 1544 N N . ARG A 1 201 ? -16.760 -0.044 19.460 1.00 91.00 201 ARG A N 1
ATOM 1545 C CA . ARG A 1 201 ? -16.923 -0.839 18.236 1.00 91.00 201 ARG A CA 1
ATOM 1546 C C . ARG A 1 201 ? -16.965 -2.351 18.502 1.00 91.00 201 ARG A C 1
ATOM 1548 O O . ARG A 1 201 ? -17.139 -3.118 17.559 1.00 91.00 201 ARG A O 1
ATOM 1555 N N . GLY A 1 202 ? -16.858 -2.784 19.762 1.00 88.12 202 GLY A N 1
ATOM 1556 C CA . GLY A 1 202 ? -17.017 -4.176 20.189 1.00 88.12 202 GLY A CA 1
ATOM 1557 C C . GLY A 1 202 ? -15.725 -4.995 20.242 1.00 88.12 202 GLY A C 1
ATOM 1558 O O . GLY A 1 202 ? -15.783 -6.218 20.112 1.00 88.12 202 GLY A O 1
ATOM 1559 N N . ALA A 1 203 ? -14.560 -4.358 20.409 1.00 86.44 203 ALA A N 1
ATOM 1560 C CA . ALA A 1 203 ? -13.283 -5.064 20.463 1.00 86.44 203 ALA A CA 1
ATOM 1561 C C . ALA A 1 203 ? -13.240 -6.078 21.626 1.00 86.44 203 ALA A C 1
ATOM 1563 O O . ALA A 1 203 ? -13.599 -5.744 22.761 1.00 86.44 203 ALA A O 1
ATOM 1564 N N . PRO A 1 204 ? -12.767 -7.315 21.388 1.00 79.62 204 PRO A N 1
ATOM 1565 C CA . PRO A 1 204 ? -12.686 -8.336 22.424 1.00 79.62 204 PRO A CA 1
ATOM 1566 C C . PRO A 1 204 ? -11.607 -7.991 23.461 1.00 79.62 204 PRO A C 1
ATOM 1568 O O . PRO A 1 204 ? -10.422 -8.227 23.244 1.00 79.62 204 PRO A O 1
ATOM 1571 N N . LEU A 1 205 ? -12.030 -7.504 24.632 1.00 70.44 205 LEU A N 1
ATOM 1572 C CA . LEU A 1 205 ? -11.152 -7.127 25.755 1.00 70.44 205 LEU A CA 1
ATOM 1573 C C . LEU A 1 205 ? -10.245 -8.261 26.263 1.00 70.44 205 LEU A C 1
ATOM 1575 O O . LEU A 1 205 ? -9.178 -8.002 26.811 1.00 70.44 205 LEU A O 1
ATOM 1579 N N . ASN A 1 206 ? -10.662 -9.514 26.063 1.00 67.44 206 ASN A N 1
ATOM 1580 C CA . ASN A 1 206 ? -9.944 -10.709 26.510 1.00 67.44 206 ASN A CA 1
ATOM 1581 C C . ASN A 1 206 ? -9.179 -11.422 25.385 1.00 67.44 206 ASN A C 1
ATOM 1583 O O . ASN A 1 206 ? -8.839 -12.595 25.543 1.00 67.44 206 ASN A O 1
ATOM 1587 N N . ALA A 1 207 ? -8.931 -10.770 24.246 1.00 61.44 207 ALA A N 1
ATOM 1588 C CA . ALA A 1 207 ? -8.144 -11.382 23.181 1.00 61.44 207 ALA A CA 1
ATOM 1589 C C . ALA A 1 207 ? -6.731 -11.715 23.694 1.00 61.44 207 ALA A C 1
ATOM 1591 O O . ALA A 1 207 ? -5.928 -10.828 23.988 1.00 61.44 207 ALA A O 1
ATOM 1592 N N . THR A 1 208 ? -6.431 -13.004 23.838 1.00 55.53 208 THR A N 1
ATOM 1593 C CA . THR A 1 208 ? -5.100 -13.486 24.207 1.00 55.53 208 THR A CA 1
ATOM 1594 C C . THR A 1 208 ? -4.213 -13.545 22.965 1.00 55.53 208 THR A C 1
ATOM 1596 O O . THR A 1 208 ? -4.674 -13.840 21.864 1.00 55.53 208 THR A O 1
ATOM 1599 N N . MET A 1 209 ? -2.925 -13.229 23.128 1.00 53.88 209 MET A N 1
ATOM 1600 C CA . MET A 1 209 ? -1.954 -13.309 22.033 1.00 53.88 209 MET A CA 1
ATOM 1601 C C . MET A 1 209 ? -1.850 -14.757 21.528 1.00 53.88 209 MET A C 1
ATOM 1603 O O . MET A 1 209 ? -1.665 -15.668 22.333 1.00 53.88 209 MET A O 1
ATOM 1607 N N . CYS A 1 210 ? -1.930 -14.948 20.207 1.00 52.84 210 CYS A N 1
ATOM 1608 C CA . CYS A 1 210 ? -1.786 -16.237 19.519 1.00 52.84 210 CYS A CA 1
ATOM 1609 C C . CYS A 1 210 ? -2.727 -17.360 20.010 1.00 52.84 210 CYS A C 1
ATOM 1611 O O . CYS A 1 210 ? -2.264 -18.338 20.593 1.00 52.84 210 CYS A O 1
ATOM 1613 N N . GLN A 1 211 ? -4.027 -17.293 19.701 1.00 46.94 211 GLN A N 1
ATOM 1614 C CA . GLN A 1 211 ? -4.837 -18.525 19.597 1.00 46.94 211 GLN A CA 1
ATOM 1615 C C . GLN A 1 211 ? -4.859 -19.106 18.172 1.00 46.94 211 GLN A C 1
ATOM 1617 O O . GLN A 1 211 ? -5.017 -20.316 18.027 1.00 46.94 211 GLN A O 1
ATOM 1622 N N . ASP A 1 212 ? -4.571 -18.286 17.154 1.00 48.19 212 ASP A N 1
ATOM 1623 C CA . ASP A 1 212 ? -4.665 -18.662 15.733 1.00 48.19 212 ASP A CA 1
ATOM 1624 C C . ASP A 1 212 ? -3.308 -18.766 15.014 1.00 48.19 212 ASP A C 1
ATOM 1626 O O . ASP A 1 212 ? -3.249 -18.756 13.784 1.00 48.19 212 ASP A O 1
ATOM 1630 N N . GLY A 1 213 ? -2.197 -18.899 15.753 1.00 44.22 213 GLY A N 1
ATOM 1631 C CA . GLY A 1 213 ? -0.956 -19.368 15.127 1.00 44.22 213 GLY A CA 1
ATOM 1632 C C . GLY A 1 213 ? -1.257 -20.695 14.423 1.00 44.22 213 GLY A C 1
ATOM 1633 O O . GLY A 1 213 ? -1.994 -21.500 15.008 1.00 44.22 213 GLY A O 1
ATOM 1634 N N . PRO A 1 214 ? -0.768 -20.937 13.187 1.00 43.66 214 PRO A N 1
ATOM 1635 C CA . PRO A 1 214 ? -1.093 -22.156 12.468 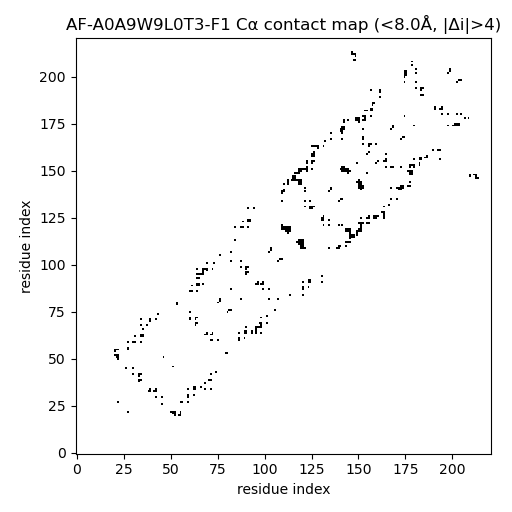1.00 43.66 214 PRO A CA 1
ATOM 1636 C C . PRO A 1 214 ? -0.798 -23.303 13.415 1.00 43.66 214 PRO A C 1
ATOM 1638 O O . PRO A 1 214 ? 0.329 -23.446 13.894 1.00 43.66 214 PRO A O 1
ATOM 1641 N N . THR A 1 215 ? -1.836 -24.073 13.749 1.00 38.72 215 THR A N 1
ATOM 1642 C CA . THR A 1 215 ? -1.651 -25.345 14.421 1.00 38.72 215 THR A CA 1
ATOM 1643 C C . THR A 1 215 ? -0.657 -26.073 13.540 1.00 38.72 215 THR A C 1
ATOM 1645 O O . THR A 1 215 ? -1.006 -26.499 12.437 1.00 38.72 215 THR A O 1
ATOM 1648 N N . LEU A 1 216 ? 0.603 -26.134 13.974 1.00 37.16 216 LEU A N 1
ATOM 1649 C CA . LEU A 1 216 ? 1.575 -27.022 13.388 1.00 37.16 216 LEU A CA 1
ATOM 1650 C C . LEU A 1 216 ? 0.908 -28.382 13.528 1.00 37.16 216 LEU A C 1
ATOM 1652 O O . LEU A 1 216 ? 0.876 -28.968 14.610 1.00 37.16 216 LEU A O 1
ATOM 1656 N N . LYS A 1 217 ? 0.303 -28.863 12.439 1.00 42.34 217 LYS A N 1
ATOM 1657 C CA . LYS A 1 217 ? 0.064 -30.280 12.242 1.00 42.34 217 LYS A CA 1
ATOM 1658 C C . LYS A 1 217 ? 1.460 -30.873 12.161 1.00 42.34 217 LYS A C 1
ATOM 1660 O O . LYS A 1 217 ? 1.983 -31.115 11.079 1.00 42.34 217 LYS A O 1
ATOM 1665 N N . ILE A 1 218 ? 2.086 -31.043 13.323 1.00 39.50 218 ILE A N 1
ATOM 1666 C CA . ILE A 1 218 ? 3.178 -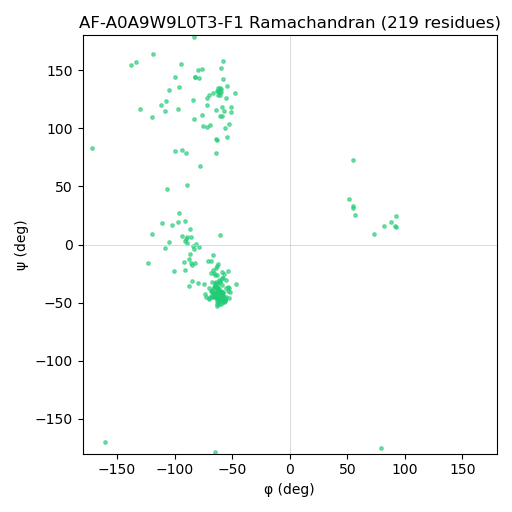31.973 13.505 1.00 39.50 218 ILE A CA 1
ATOM 1667 C C . ILE A 1 218 ? 2.511 -33.319 13.225 1.00 39.50 218 ILE A C 1
ATOM 1669 O O . ILE A 1 218 ? 1.876 -33.914 14.094 1.00 39.50 218 ILE A O 1
ATOM 1673 N N . GLY A 1 219 ? 2.530 -33.730 11.960 1.00 38.69 219 GLY A N 1
ATOM 1674 C CA . GLY A 1 219 ? 2.206 -35.086 11.574 1.00 38.69 219 GLY A CA 1
ATOM 1675 C C . GLY A 1 219 ? 3.266 -35.974 12.197 1.00 38.69 219 GLY A C 1
ATOM 1676 O O . GLY A 1 219 ? 4.324 -36.170 11.612 1.00 38.69 219 GLY A O 1
ATOM 1677 N N . MET A 1 220 ? 3.009 -36.454 13.411 1.00 39.72 220 MET A N 1
ATOM 1678 C CA . MET A 1 220 ? 3.658 -37.658 13.896 1.00 39.72 220 MET A CA 1
ATOM 1679 C C . MET A 1 220 ? 3.035 -38.820 13.128 1.00 39.72 220 MET A C 1
ATOM 1681 O O . MET A 1 220 ? 1.908 -39.215 13.421 1.00 39.72 220 MET A O 1
ATOM 1685 N N . ASN A 1 221 ? 3.761 -39.306 12.125 1.00 38.53 221 ASN A N 1
ATOM 1686 C CA . ASN A 1 221 ? 3.608 -40.639 11.557 1.00 38.53 221 ASN A CA 1
ATOM 1687 C C . ASN A 1 221 ? 4.988 -41.289 11.512 1.00 38.53 221 ASN A C 1
ATOM 1689 O O . ASN A 1 221 ? 5.924 -40.605 11.037 1.00 38.53 221 ASN A O 1
#

Organism: NCBI:txid126998

Radius of gyration: 20.77 Å; Cα contacts (8 Å, |Δi|>4): 284; chains: 1; bounding box: 47×53×57 Å